Protein AF-A0A3N5F0N5-F1 (afdb_monomer)

pLDDT: mean 88.02, std 14.19, range [32.91, 98.44]

Structure (mmCIF, N/CA/C/O backbone):
data_AF-A0A3N5F0N5-F1
#
_entry.id   AF-A0A3N5F0N5-F1
#
loop_
_atom_site.group_PDB
_atom_site.id
_atom_site.type_symbol
_atom_site.label_atom_id
_atom_site.label_alt_id
_atom_site.label_comp_id
_atom_site.label_asym_id
_atom_site.label_entity_id
_atom_site.label_seq_id
_atom_site.pdbx_PDB_ins_code
_atom_site.Cartn_x
_atom_site.Cartn_y
_atom_site.Cartn_z
_atom_site.occupancy
_atom_site.B_iso_or_equiv
_atom_site.auth_seq_id
_atom_site.auth_comp_id
_atom_site.auth_asym_id
_atom_site.auth_atom_id
_atom_site.pdbx_PDB_model_num
ATOM 1 N N . MET A 1 1 ? 13.329 4.570 2.167 1.00 63.72 1 MET A N 1
ATOM 2 C CA . MET A 1 1 ? 13.619 3.864 0.906 1.00 63.72 1 MET A CA 1
ATOM 3 C C . MET A 1 1 ? 12.946 2.530 1.034 1.00 63.72 1 MET A C 1
ATOM 5 O O . MET A 1 1 ? 13.164 1.854 2.038 1.00 63.72 1 MET A O 1
ATOM 9 N N . SER A 1 2 ? 12.080 2.206 0.086 1.00 75.69 2 SER A N 1
ATOM 10 C CA . SER A 1 2 ? 11.220 1.039 0.195 1.00 75.69 2 SER A CA 1
ATOM 11 C C . SER A 1 2 ? 11.226 0.222 -1.082 1.00 75.69 2 SER A C 1
ATOM 13 O O . SER A 1 2 ? 11.298 0.775 -2.175 1.00 75.69 2 SER A O 1
ATOM 15 N N . LEU A 1 3 ? 11.154 -1.101 -0.921 1.00 81.25 3 LEU A N 1
ATOM 16 C CA . LEU A 1 3 ? 11.113 -2.029 -2.040 1.00 81.25 3 LEU A CA 1
ATOM 17 C C . LEU A 1 3 ? 9.726 -1.995 -2.696 1.00 81.25 3 LEU A C 1
ATOM 19 O O . LEU A 1 3 ? 8.702 -2.174 -2.030 1.00 81.25 3 LEU A O 1
ATOM 23 N N . VAL A 1 4 ? 9.699 -1.762 -4.006 1.00 85.69 4 VAL A N 1
ATOM 24 C CA . VAL A 1 4 ? 8.497 -1.799 -4.844 1.00 85.69 4 VAL A CA 1
ATOM 25 C C . VAL A 1 4 ? 8.738 -2.756 -6.003 1.00 85.69 4 VAL A C 1
ATOM 27 O O . VAL A 1 4 ? 9.701 -2.595 -6.754 1.00 85.69 4 VAL A O 1
ATOM 30 N N . SER A 1 5 ? 7.841 -3.729 -6.154 1.00 86.81 5 SER A N 1
ATOM 31 C CA . SER A 1 5 ? 7.890 -4.738 -7.213 1.00 86.81 5 SER A CA 1
ATOM 32 C C . SER A 1 5 ? 6.806 -4.488 -8.260 1.00 86.81 5 SER A C 1
ATOM 34 O O . SER A 1 5 ? 5.650 -4.219 -7.929 1.00 86.81 5 SER A O 1
ATOM 36 N N . PHE A 1 6 ? 7.185 -4.610 -9.527 1.00 89.62 6 PHE A N 1
ATOM 37 C CA . PHE A 1 6 ? 6.322 -4.539 -10.700 1.00 89.62 6 PHE A CA 1
ATOM 38 C C . PHE A 1 6 ? 6.414 -5.878 -11.423 1.00 89.62 6 PHE A C 1
ATOM 40 O O . PHE A 1 6 ? 7.517 -6.307 -11.758 1.00 89.62 6 PHE A O 1
ATOM 47 N N . THR A 1 7 ? 5.282 -6.526 -11.683 1.00 88.75 7 THR A N 1
ATOM 48 C CA . THR A 1 7 ? 5.256 -7.883 -12.246 1.00 88.75 7 THR A CA 1
ATOM 49 C C . THR A 1 7 ? 4.509 -7.897 -13.572 1.00 88.75 7 THR A C 1
ATOM 51 O O . THR A 1 7 ? 3.422 -7.329 -13.666 1.00 88.75 7 THR A O 1
ATOM 54 N N . ASP A 1 8 ? 5.101 -8.547 -14.576 1.00 91.69 8 ASP A N 1
ATOM 55 C CA . ASP A 1 8 ? 4.507 -8.828 -15.889 1.00 91.69 8 ASP A CA 1
ATOM 56 C C . ASP A 1 8 ? 4.017 -7.592 -16.665 1.00 91.69 8 ASP A C 1
ATOM 58 O O . ASP A 1 8 ? 3.010 -7.627 -17.369 1.00 91.69 8 ASP A O 1
ATOM 62 N N . TYR A 1 9 ? 4.750 -6.480 -16.587 1.00 94.19 9 TYR A N 1
ATOM 63 C CA . TYR A 1 9 ? 4.449 -5.298 -17.390 1.00 94.19 9 TYR A CA 1
ATOM 64 C C . TYR A 1 9 ? 4.928 -5.484 -18.829 1.00 94.19 9 TYR A C 1
ATOM 66 O O . TYR A 1 9 ? 6.101 -5.775 -19.078 1.00 94.19 9 TYR A O 1
ATOM 74 N N . VAL A 1 10 ? 4.026 -5.267 -19.784 1.00 96.12 10 VAL A N 1
ATOM 75 C CA . VAL A 1 10 ? 4.304 -5.384 -21.219 1.00 96.12 10 VAL A CA 1
ATOM 76 C C . VAL A 1 10 ? 4.382 -3.978 -21.830 1.00 96.12 10 VAL A C 1
ATOM 78 O O . VAL A 1 10 ? 3.440 -3.196 -21.666 1.00 96.12 10 VAL A O 1
ATOM 81 N N . PRO A 1 11 ? 5.481 -3.612 -22.515 1.00 96.25 11 PRO A N 1
ATOM 82 C CA . PRO A 1 11 ? 5.530 -2.386 -23.302 1.00 96.25 11 PRO A CA 1
ATOM 83 C C . PRO A 1 11 ? 4.511 -2.414 -24.441 1.00 96.25 11 PRO A C 1
ATOM 85 O O . PRO A 1 11 ? 4.120 -3.478 -24.917 1.00 96.25 11 PRO A O 1
ATOM 88 N N . SER A 1 12 ? 4.140 -1.249 -24.962 1.00 96.56 12 SER A N 1
ATOM 89 C CA . SER A 1 12 ? 3.393 -1.206 -26.216 1.00 96.56 12 SER A CA 1
ATOM 90 C C . SER A 1 12 ? 4.218 -1.803 -27.363 1.00 96.56 12 SER A C 1
ATOM 92 O O . SER A 1 12 ? 5.445 -1.651 -27.438 1.00 96.56 12 SER A O 1
ATOM 94 N N . ALA A 1 13 ? 3.528 -2.491 -28.272 1.00 97.62 13 ALA A N 1
ATOM 95 C CA . ALA A 1 13 ? 4.132 -3.008 -29.490 1.00 97.62 13 ALA A CA 1
ATOM 96 C C . ALA A 1 13 ? 4.596 -1.862 -30.396 1.00 97.62 13 ALA A C 1
ATOM 98 O O . ALA A 1 13 ? 3.870 -0.891 -30.628 1.00 97.62 13 ALA A O 1
ATOM 99 N N . ARG A 1 14 ? 5.787 -2.012 -30.973 1.00 97.31 14 ARG A N 1
ATOM 100 C CA . ARG A 1 14 ? 6.371 -1.062 -31.918 1.00 97.31 14 ARG A CA 1
ATOM 101 C C . ARG A 1 14 ? 6.541 -1.674 -33.297 1.00 97.31 14 ARG A C 1
ATOM 103 O O . ARG A 1 14 ? 7.103 -2.749 -33.458 1.00 97.31 14 ARG A O 1
ATOM 110 N N . TYR A 1 15 ? 6.098 -0.939 -34.313 1.00 97.12 15 TYR A N 1
ATOM 111 C CA . TYR A 1 15 ? 6.151 -1.365 -35.718 1.00 97.12 15 TYR A CA 1
ATOM 112 C C . TYR A 1 15 ? 7.203 -0.615 -36.544 1.00 97.12 15 TYR A C 1
ATOM 114 O O . TYR A 1 15 ? 7.296 -0.807 -37.754 1.00 97.12 15 TYR A O 1
ATOM 122 N N . ASP A 1 16 ? 7.993 0.247 -35.908 1.00 96.50 16 ASP A N 1
ATOM 123 C CA . ASP A 1 16 ? 9.071 1.011 -36.538 1.00 96.50 16 ASP A CA 1
ATOM 124 C C . ASP A 1 16 ? 10.443 0.323 -36.433 1.00 96.50 16 ASP A C 1
ATOM 126 O O . ASP A 1 16 ? 11.444 0.871 -36.887 1.00 96.50 16 ASP A O 1
ATOM 130 N N . GLY A 1 17 ? 10.488 -0.884 -35.858 1.00 95.12 17 GLY A N 1
ATOM 131 C CA . GLY A 1 17 ? 11.696 -1.700 -35.729 1.00 95.12 17 GLY A CA 1
ATOM 132 C C . GLY A 1 17 ? 12.645 -1.271 -34.608 1.00 95.12 17 GLY A C 1
ATOM 133 O O . GLY A 1 17 ? 13.687 -1.899 -34.447 1.00 95.12 17 GLY A O 1
ATOM 134 N N . ASN A 1 18 ? 12.296 -0.246 -33.825 1.00 97.06 18 ASN A N 1
ATOM 135 C CA . ASN A 1 18 ? 13.103 0.207 -32.696 1.00 97.06 18 ASN A CA 1
ATOM 136 C C . ASN A 1 18 ? 12.567 -0.413 -31.394 1.00 97.06 18 ASN A C 1
ATOM 138 O O . ASN A 1 18 ? 11.426 -0.122 -31.030 1.00 97.06 18 ASN A O 1
ATOM 142 N N . PRO A 1 19 ? 13.337 -1.252 -30.678 1.00 97.81 19 PRO A N 1
ATOM 143 C CA . PRO A 1 19 ? 12.916 -1.766 -29.381 1.00 97.81 19 PRO A CA 1
ATOM 144 C C . PRO A 1 19 ? 12.928 -0.673 -28.308 1.00 97.81 19 PRO A C 1
ATOM 146 O O . PRO A 1 19 ? 13.610 0.351 -28.412 1.00 97.81 19 PRO A O 1
ATOM 149 N N . TRP A 1 20 ? 12.193 -0.931 -27.230 1.00 98.19 20 TRP A N 1
ATOM 150 C CA . TRP A 1 20 ? 12.401 -0.238 -25.965 1.00 98.19 20 TRP A CA 1
ATOM 151 C C . TRP A 1 20 ? 13.737 -0.680 -25.363 1.00 98.19 20 TRP A C 1
ATOM 153 O O . TRP A 1 20 ? 14.045 -1.872 -25.346 1.00 98.19 20 TRP A O 1
ATOM 163 N N . THR A 1 21 ? 14.520 0.271 -24.860 1.00 98.25 21 THR A N 1
ATOM 164 C CA . THR A 1 21 ? 15.873 0.019 -24.337 1.00 98.25 21 THR A CA 1
ATOM 165 C C . THR A 1 21 ? 15.970 0.263 -22.833 1.00 98.25 21 THR A C 1
ATOM 167 O O . THR A 1 21 ? 16.820 -0.323 -22.165 1.00 98.25 21 THR A O 1
ATOM 170 N N . LEU A 1 22 ? 15.072 1.077 -22.268 1.00 98.31 22 LEU A N 1
ATOM 171 C CA . LEU A 1 22 ? 15.009 1.381 -20.840 1.00 98.31 22 LEU A CA 1
ATOM 172 C C . LEU A 1 22 ? 13.574 1.271 -20.304 1.00 98.31 22 LEU A C 1
ATOM 174 O O . LEU A 1 22 ? 12.605 1.567 -21.007 1.00 98.31 22 LEU A O 1
ATOM 178 N N . ALA A 1 23 ? 13.458 0.936 -19.022 1.00 98.00 23 ALA A N 1
ATOM 179 C CA . ALA A 1 23 ? 12.263 1.142 -18.213 1.00 98.00 23 ALA A CA 1
ATOM 180 C C . ALA A 1 23 ? 12.583 2.155 -17.111 1.00 98.00 23 ALA A C 1
ATOM 182 O O . ALA A 1 23 ? 13.431 1.912 -16.252 1.00 98.00 23 ALA A O 1
ATOM 183 N N . ARG A 1 24 ? 11.922 3.311 -17.137 1.00 97.88 24 ARG A N 1
ATOM 184 C CA . ARG A 1 24 ? 12.063 4.343 -16.112 1.00 97.88 24 ARG A CA 1
ATOM 185 C C . ARG A 1 24 ? 10.900 4.251 -15.142 1.00 97.88 24 ARG A C 1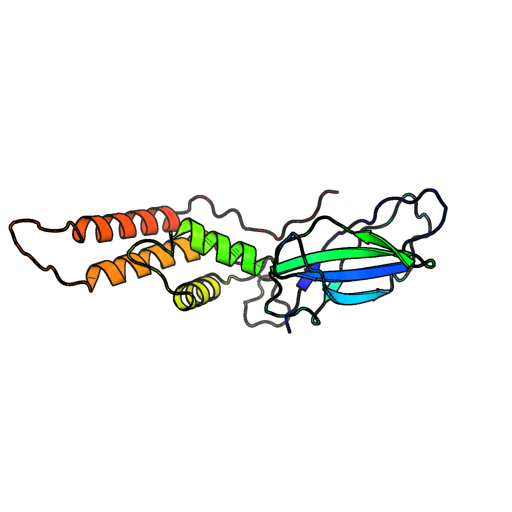
ATOM 187 O O . ARG A 1 24 ? 9.754 4.430 -15.544 1.00 97.88 24 ARG A O 1
ATOM 194 N N . ILE A 1 25 ? 11.194 3.985 -13.878 1.00 96.88 25 ILE A N 1
ATOM 195 C CA . ILE A 1 25 ? 10.178 3.970 -12.830 1.00 96.88 25 ILE A CA 1
ATOM 196 C C . ILE A 1 25 ? 10.028 5.403 -12.344 1.00 96.88 25 ILE A C 1
ATOM 198 O O . ILE A 1 25 ? 10.984 6.025 -11.876 1.00 96.88 25 ILE A O 1
ATOM 202 N N . GLU A 1 26 ? 8.826 5.940 -12.495 1.00 97.25 26 GLU A N 1
ATOM 203 C CA . GLU A 1 26 ? 8.465 7.253 -11.988 1.00 97.25 26 GLU A CA 1
ATOM 204 C C . GLU A 1 26 ? 7.476 7.118 -10.838 1.00 97.25 26 GLU A C 1
ATOM 206 O O . GLU A 1 26 ? 6.645 6.212 -10.813 1.00 97.25 26 GLU A O 1
ATOM 211 N N . GLU A 1 27 ? 7.555 8.052 -9.902 1.00 95.69 27 GLU A N 1
ATOM 212 C CA . GLU A 1 27 ? 6.763 8.078 -8.683 1.00 95.69 27 GLU A CA 1
ATOM 213 C C . GLU A 1 27 ? 6.087 9.440 -8.482 1.00 95.69 27 GLU A C 1
ATOM 215 O O . GLU A 1 27 ? 6.542 10.463 -9.004 1.00 95.69 27 GLU A O 1
ATOM 220 N N . ALA A 1 28 ? 4.973 9.450 -7.751 1.00 94.88 28 ALA A N 1
ATOM 221 C CA . ALA A 1 28 ? 4.226 10.651 -7.401 1.00 94.88 28 ALA A CA 1
ATOM 222 C C . ALA A 1 28 ? 3.409 10.465 -6.112 1.00 94.88 28 ALA A C 1
ATOM 224 O O . ALA A 1 28 ? 3.061 9.355 -5.705 1.00 94.88 28 ALA A O 1
ATOM 225 N N . THR A 1 29 ? 3.023 11.584 -5.496 1.00 90.00 29 THR A N 1
ATOM 226 C CA . THR A 1 29 ? 2.081 11.611 -4.361 1.00 90.00 29 THR A CA 1
ATOM 227 C C . THR A 1 29 ? 0.610 11.623 -4.799 1.00 90.00 29 THR A C 1
ATOM 229 O O . THR A 1 29 ? -0.283 11.458 -3.968 1.00 90.00 29 THR A O 1
ATOM 232 N N . SER A 1 30 ? 0.334 11.813 -6.095 1.00 90.12 30 SER A N 1
ATOM 233 C CA . SER A 1 30 ? -1.006 11.752 -6.691 1.00 90.12 30 SER A CA 1
ATOM 234 C C . SER A 1 30 ? -0.964 11.047 -8.049 1.00 90.12 30 SER A C 1
ATOM 236 O O . SER A 1 30 ? 0.036 11.139 -8.760 1.00 90.12 30 SER A O 1
ATOM 238 N N . SER A 1 31 ? -2.071 10.426 -8.466 1.00 91.69 31 SER A N 1
ATOM 239 C CA . SER A 1 31 ? -2.181 9.786 -9.786 1.00 91.69 31 SER A CA 1
ATOM 240 C C . SER A 1 31 ? -2.062 10.758 -10.964 1.00 91.69 31 SER A C 1
ATOM 242 O O . SER A 1 31 ? -1.851 10.326 -12.092 1.00 91.69 31 SER A O 1
ATOM 244 N N . ALA A 1 32 ? -2.184 12.068 -10.732 1.00 93.69 32 ALA A N 1
ATOM 245 C CA . ALA A 1 32 ? -2.012 13.092 -11.761 1.00 93.69 32 ALA A CA 1
ATOM 246 C C . ALA A 1 32 ? -0.563 13.614 -11.856 1.00 93.69 32 ALA A C 1
ATOM 248 O O . ALA A 1 32 ? -0.268 14.453 -12.708 1.00 93.69 32 ALA A O 1
ATOM 249 N N . GLY A 1 33 ? 0.344 13.135 -10.998 1.00 94.00 33 GLY A N 1
ATOM 250 C CA . GLY A 1 33 ? 1.673 13.713 -10.811 1.00 94.00 33 GLY A CA 1
ATOM 251 C C . GLY A 1 33 ? 1.676 14.870 -9.794 1.00 94.00 33 GLY A C 1
ATOM 252 O O . GLY A 1 33 ? 0.733 14.992 -9.003 1.00 94.00 33 GLY A O 1
ATOM 253 N N . PRO A 1 34 ? 2.712 15.731 -9.788 1.00 95.81 34 PRO A N 1
ATOM 254 C CA . PRO A 1 34 ? 3.889 15.691 -10.661 1.00 95.81 34 PRO A CA 1
ATOM 255 C C . PRO A 1 34 ? 4.705 14.406 -10.471 1.00 95.81 34 PRO A C 1
ATOM 257 O O . PRO A 1 34 ? 4.727 13.848 -9.380 1.00 95.81 34 PRO A O 1
ATOM 260 N N . TRP A 1 35 ? 5.349 13.952 -11.547 1.00 97.31 35 TRP A N 1
ATOM 261 C CA . TRP A 1 35 ? 6.115 12.706 -11.582 1.00 97.31 35 TRP A CA 1
ATOM 262 C C . TRP A 1 35 ? 7.607 12.974 -11.429 1.00 97.31 35 TRP A C 1
ATOM 264 O O . TRP A 1 35 ? 8.151 13.862 -12.092 1.00 97.31 35 TRP A O 1
ATOM 274 N N . THR A 1 36 ? 8.268 12.192 -10.585 1.00 97.06 36 THR A N 1
ATOM 275 C CA . THR A 1 36 ? 9.721 12.202 -10.401 1.00 97.06 36 THR A CA 1
ATOM 276 C C . THR A 1 36 ? 10.296 10.837 -10.726 1.00 97.06 36 THR A C 1
ATOM 278 O O . THR A 1 36 ? 9.652 9.819 -10.506 1.00 97.06 36 THR A O 1
ATOM 281 N N . VAL A 1 37 ? 11.508 10.801 -11.272 1.00 97.25 37 VAL A N 1
ATOM 282 C CA . VAL A 1 37 ? 12.182 9.537 -11.583 1.00 97.25 37 VAL A CA 1
ATOM 283 C C . VAL A 1 37 ? 12.687 8.924 -10.284 1.00 97.25 37 VAL A C 1
ATOM 285 O O . VAL A 1 37 ? 13.515 9.538 -9.616 1.00 97.25 37 VAL A O 1
ATOM 288 N N . ALA A 1 38 ? 12.191 7.734 -9.956 1.00 95.31 38 ALA A N 1
ATOM 289 C CA . ALA A 1 38 ? 12.702 6.926 -8.858 1.00 95.31 38 ALA A CA 1
ATOM 290 C C . ALA A 1 38 ? 13.904 6.097 -9.327 1.00 95.31 38 ALA A C 1
ATOM 292 O O . ALA A 1 38 ? 14.937 6.077 -8.665 1.00 95.31 38 ALA A O 1
ATOM 293 N N . ASP A 1 39 ? 13.791 5.462 -10.499 1.00 97.25 39 ASP A N 1
ATOM 294 C CA . ASP A 1 39 ? 14.800 4.522 -10.994 1.00 97.25 39 ASP A CA 1
ATOM 295 C C . ASP A 1 39 ? 14.833 4.446 -12.529 1.00 97.25 39 ASP A C 1
ATOM 297 O O . ASP A 1 39 ? 13.885 4.833 -13.218 1.00 97.25 39 ASP A O 1
ATOM 301 N N . THR A 1 40 ? 15.936 3.957 -13.093 1.00 97.62 40 THR A N 1
ATOM 302 C CA . THR A 1 40 ? 16.097 3.695 -14.528 1.00 97.62 40 THR A CA 1
ATOM 303 C C . THR A 1 40 ? 16.795 2.362 -14.744 1.00 97.62 40 THR A C 1
ATOM 305 O O . THR A 1 40 ? 17.975 2.196 -14.447 1.00 97.62 40 THR A O 1
ATOM 308 N N . ILE A 1 41 ? 16.065 1.429 -15.342 1.00 97.50 41 ILE A N 1
ATOM 309 C CA . ILE A 1 41 ? 16.491 0.053 -15.558 1.00 97.50 41 ILE A CA 1
ATOM 310 C C . ILE A 1 41 ? 16.797 -0.138 -17.042 1.00 97.50 41 ILE A C 1
ATOM 312 O O . ILE A 1 41 ? 15.990 0.214 -17.903 1.00 97.50 41 ILE A O 1
ATOM 316 N N . THR A 1 42 ? 17.961 -0.711 -17.350 1.00 97.75 42 THR A N 1
ATOM 317 C CA . THR A 1 42 ? 18.307 -1.099 -18.727 1.00 97.75 42 THR A CA 1
ATOM 318 C C . THR A 1 42 ? 17.635 -2.420 -19.084 1.00 97.75 42 THR A C 1
ATOM 320 O O . THR A 1 42 ? 17.703 -3.378 -18.314 1.00 97.75 42 THR A O 1
ATOM 323 N N . LEU A 1 43 ? 16.985 -2.482 -20.246 1.00 97.19 43 LEU A N 1
ATOM 324 C CA . LEU A 1 43 ? 16.330 -3.696 -20.724 1.00 97.19 43 LEU A CA 1
ATOM 325 C C . LEU A 1 43 ? 17.347 -4.599 -21.418 1.00 97.19 43 LEU A C 1
ATOM 327 O O . LEU A 1 43 ? 17.728 -4.352 -22.555 1.00 97.19 43 LEU A O 1
ATOM 331 N N . ASP A 1 44 ? 17.743 -5.676 -20.740 1.00 95.94 44 ASP A N 1
ATOM 332 C CA . ASP A 1 44 ? 18.698 -6.650 -21.273 1.00 95.94 44 ASP A CA 1
ATOM 333 C C . ASP A 1 44 ? 18.158 -8.099 -21.191 1.00 95.94 44 ASP A C 1
ATOM 335 O O . ASP A 1 44 ? 17.660 -8.530 -20.145 1.00 95.94 44 ASP A O 1
ATOM 339 N N . PRO A 1 45 ? 18.180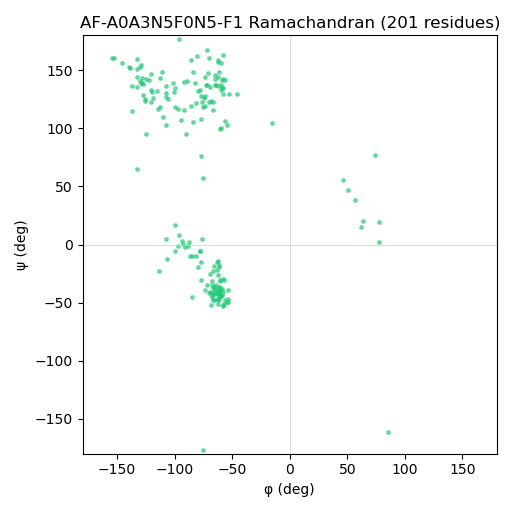 -8.873 -22.292 1.00 96.38 45 PRO A N 1
ATOM 340 C CA . PRO A 1 45 ? 18.290 -8.387 -23.667 1.00 96.38 45 PRO A CA 1
ATOM 341 C C . PRO A 1 45 ? 17.135 -7.452 -24.066 1.00 96.38 45 PRO A C 1
ATOM 343 O O . PRO A 1 45 ? 16.021 -7.518 -23.518 1.00 96.38 45 PRO A O 1
ATOM 346 N N . GLU A 1 46 ? 17.396 -6.605 -25.057 1.00 97.25 46 GLU A N 1
ATOM 347 C CA . GLU A 1 46 ? 16.356 -5.902 -25.811 1.00 97.25 46 GLU A CA 1
ATOM 348 C C . GLU A 1 46 ? 15.454 -6.912 -26.544 1.00 97.25 46 GLU A C 1
ATOM 350 O O . GLU A 1 46 ? 15.840 -8.061 -26.791 1.00 97.25 46 GLU A O 1
ATOM 355 N N . ASP A 1 47 ? 14.229 -6.503 -26.874 1.00 96.94 47 ASP A N 1
ATOM 356 C CA . ASP A 1 47 ? 13.311 -7.367 -27.615 1.00 96.94 47 ASP A CA 1
ATOM 357 C C . ASP A 1 47 ? 13.745 -7.470 -29.080 1.00 96.94 47 ASP A C 1
ATOM 359 O O . ASP A 1 47 ? 13.786 -6.480 -29.805 1.00 96.94 47 ASP A O 1
ATOM 363 N N . GLY A 1 48 ? 14.056 -8.692 -29.525 1.00 96.88 48 GLY A N 1
ATOM 364 C CA . GLY A 1 48 ? 14.455 -8.943 -30.914 1.00 96.88 48 GLY A CA 1
ATOM 365 C C . GLY A 1 48 ? 13.333 -8.696 -31.930 1.00 96.88 48 GLY A C 1
ATOM 366 O O . GLY A 1 48 ? 13.619 -8.443 -33.097 1.00 96.88 48 GLY A O 1
ATOM 367 N N . ASP A 1 49 ? 12.074 -8.754 -31.485 1.00 97.50 49 ASP A N 1
ATOM 368 C CA . ASP A 1 49 ? 10.894 -8.353 -32.252 1.00 97.50 49 ASP A CA 1
ATOM 369 C C . ASP A 1 49 ? 10.086 -7.308 -31.458 1.00 97.50 49 ASP A C 1
ATOM 371 O O . ASP A 1 49 ? 9.262 -7.675 -30.616 1.00 97.50 49 ASP A O 1
ATOM 375 N N . PRO A 1 50 ? 10.296 -6.004 -31.713 1.00 97.25 50 PRO A N 1
ATOM 376 C CA . PRO A 1 50 ? 9.585 -4.929 -31.021 1.00 97.25 50 PRO A CA 1
ATOM 377 C C . PRO A 1 50 ? 8.063 -4.943 -31.219 1.00 97.25 50 PRO A C 1
ATOM 379 O O . PRO A 1 50 ? 7.350 -4.315 -30.437 1.00 97.25 50 PRO A O 1
ATOM 382 N N . ALA A 1 51 ? 7.545 -5.643 -32.236 1.00 97.81 51 ALA A N 1
ATOM 383 C CA . ALA A 1 51 ? 6.105 -5.768 -32.457 1.00 97.81 51 ALA A CA 1
ATOM 384 C C . ALA A 1 51 ? 5.447 -6.776 -31.498 1.00 97.81 51 ALA A C 1
ATOM 386 O O . ALA A 1 51 ? 4.225 -6.770 -31.358 1.00 97.81 51 ALA A O 1
ATOM 387 N N . ASN A 1 52 ? 6.247 -7.618 -30.838 1.00 96.88 52 ASN A N 1
ATOM 388 C CA . ASN A 1 52 ? 5.819 -8.600 -29.846 1.00 96.88 52 ASN A CA 1
ATOM 389 C C . ASN A 1 52 ? 6.726 -8.508 -28.602 1.00 96.88 52 ASN A C 1
ATOM 391 O O . ASN A 1 52 ? 7.490 -9.440 -28.325 1.00 96.88 52 ASN A O 1
ATOM 395 N N . PRO A 1 53 ? 6.695 -7.377 -27.873 1.00 97.44 53 PRO A N 1
ATOM 396 C CA . PRO A 1 53 ? 7.576 -7.170 -26.733 1.00 97.44 53 PRO A CA 1
ATOM 397 C C . PRO A 1 53 ? 7.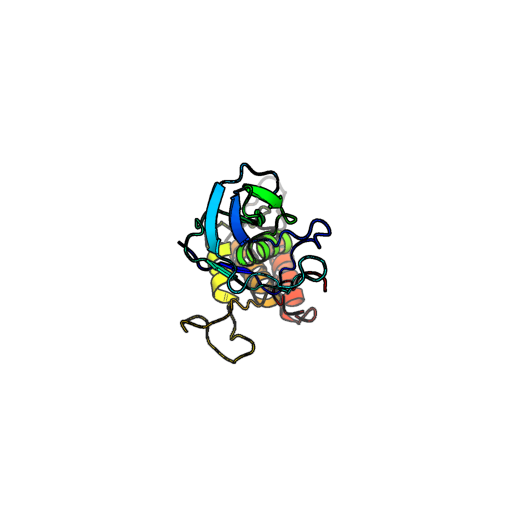258 -8.170 -25.614 1.00 97.44 53 PRO A C 1
ATOM 399 O O . PRO A 1 53 ? 6.103 -8.555 -25.411 1.00 97.44 53 PRO A O 1
ATOM 402 N N . ARG A 1 54 ? 8.281 -8.612 -24.873 1.00 96.69 54 ARG A N 1
ATOM 403 C CA . ARG A 1 54 ? 8.088 -9.568 -23.770 1.00 96.69 54 ARG A CA 1
ATOM 404 C C . ARG A 1 54 ? 7.678 -8.854 -22.486 1.00 96.69 54 ARG A C 1
ATOM 4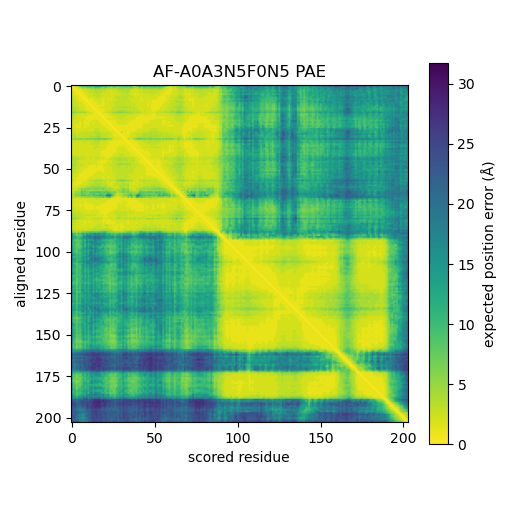06 O O . ARG A 1 54 ? 8.147 -7.748 -22.219 1.00 96.69 54 ARG A O 1
ATOM 413 N N . ALA A 1 55 ? 6.877 -9.527 -21.662 1.00 96.25 55 ALA A N 1
ATOM 414 C CA . ALA A 1 55 ? 6.581 -9.075 -20.307 1.00 96.25 55 ALA A CA 1
ATOM 415 C C . ALA A 1 55 ? 7.873 -8.922 -19.489 1.00 96.25 55 ALA A C 1
ATOM 417 O O . ALA A 1 55 ? 8.819 -9.708 -19.628 1.00 96.25 55 ALA A O 1
ATOM 418 N N . ARG A 1 56 ? 7.917 -7.890 -18.649 1.00 95.31 56 ARG A N 1
ATOM 419 C CA . ARG A 1 56 ? 9.056 -7.560 -17.797 1.00 95.31 56 ARG A CA 1
ATOM 420 C C . ARG A 1 56 ? 8.597 -7.381 -16.357 1.00 95.31 56 ARG A C 1
ATOM 422 O O . ARG A 1 56 ? 7.548 -6.795 -16.097 1.00 95.31 56 ARG A O 1
ATOM 429 N N . SER A 1 57 ? 9.445 -7.825 -15.442 1.00 92.69 57 SER A N 1
ATOM 430 C CA . SER A 1 57 ? 9.265 -7.628 -14.010 1.00 92.69 57 SER A CA 1
ATOM 431 C C . SER A 1 57 ? 10.475 -6.889 -13.457 1.00 92.69 57 SER A C 1
ATOM 433 O O . SER A 1 57 ? 11.605 -7.125 -13.891 1.00 92.69 57 SER A O 1
ATOM 435 N N . PHE A 1 58 ? 10.230 -5.977 -12.526 1.00 90.56 58 PHE A N 1
ATOM 436 C CA . PHE A 1 58 ? 11.231 -5.077 -11.973 1.00 90.56 58 PHE A CA 1
ATOM 437 C C . PHE A 1 58 ? 11.040 -4.937 -10.473 1.00 90.56 58 PHE A C 1
ATOM 439 O O . PHE A 1 58 ? 9.919 -4.994 -9.972 1.00 90.56 58 PHE A O 1
ATOM 446 N N . THR A 1 59 ? 12.127 -4.663 -9.772 1.00 87.69 59 THR A N 1
ATOM 447 C CA . THR A 1 59 ? 12.109 -4.251 -8.372 1.00 87.69 59 THR A CA 1
ATOM 448 C C . THR A 1 59 ? 12.950 -2.998 -8.235 1.00 87.69 59 THR A C 1
ATOM 450 O O . THR A 1 59 ? 14.019 -2.923 -8.838 1.00 87.69 59 THR A O 1
ATOM 453 N N . THR A 1 60 ? 12.495 -2.034 -7.444 1.00 91.00 60 THR A N 1
ATOM 454 C CA . THR A 1 60 ? 13.291 -0.856 -7.093 1.00 91.00 60 THR A CA 1
ATOM 455 C C . THR A 1 60 ? 13.230 -0.611 -5.594 1.00 91.00 60 THR A C 1
ATOM 457 O O . THR A 1 60 ? 12.162 -0.709 -4.991 1.00 91.00 60 THR A O 1
ATOM 460 N N . ASP A 1 61 ? 14.377 -0.317 -4.991 1.00 90.25 61 ASP A N 1
ATOM 461 C CA . ASP A 1 61 ? 14.525 0.141 -3.606 1.00 90.25 61 ASP A CA 1
ATOM 462 C C . ASP A 1 61 ? 14.708 1.670 -3.519 1.00 90.25 61 ASP A C 1
ATOM 464 O O . ASP A 1 61 ? 14.691 2.248 -2.428 1.00 90.25 61 ASP A O 1
ATOM 468 N N . ALA A 1 62 ? 14.830 2.340 -4.671 1.00 89.38 62 ALA A N 1
ATOM 469 C CA . ALA A 1 62 ? 15.035 3.780 -4.787 1.00 89.38 62 ALA A CA 1
ATOM 470 C C . ALA A 1 62 ? 13.751 4.602 -4.570 1.00 89.38 62 ALA A C 1
ATOM 472 O O . ALA A 1 62 ? 13.810 5.832 -4.516 1.00 89.38 62 ALA A O 1
ATOM 473 N N . ALA A 1 63 ? 12.597 3.944 -4.420 1.00 86.25 63 ALA A N 1
ATOM 474 C CA . ALA A 1 63 ? 11.315 4.602 -4.205 1.00 86.25 63 ALA A CA 1
ATOM 475 C C . ALA A 1 63 ? 11.273 5.377 -2.878 1.00 86.25 63 ALA A C 1
ATOM 477 O O . ALA A 1 63 ? 11.697 4.896 -1.814 1.00 86.25 63 ALA A O 1
ATOM 478 N N . ASN A 1 64 ? 10.710 6.584 -2.935 1.00 83.00 64 ASN A N 1
ATOM 479 C CA . ASN A 1 64 ? 10.459 7.408 -1.765 1.00 83.00 64 ASN A CA 1
ATOM 480 C C . ASN A 1 64 ? 9.292 6.831 -0.953 1.00 83.00 64 ASN A C 1
ATOM 482 O O . ASN A 1 64 ? 8.254 6.457 -1.495 1.00 83.00 64 ASN A O 1
ATOM 486 N N . ASP A 1 65 ? 9.434 6.805 0.371 1.00 74.00 65 ASP A N 1
ATOM 487 C CA . ASP A 1 65 ? 8.419 6.240 1.267 1.00 74.00 65 ASP A CA 1
ATOM 488 C C . ASP A 1 65 ? 7.106 7.044 1.262 1.00 74.00 65 ASP A C 1
ATOM 490 O O . ASP A 1 65 ? 6.070 6.518 1.657 1.00 74.00 65 ASP A O 1
ATOM 494 N N . LEU A 1 66 ? 7.138 8.298 0.795 1.00 71.56 66 LEU A N 1
ATOM 495 C CA . LEU A 1 66 ? 5.959 9.157 0.642 1.00 71.56 66 LEU A CA 1
ATOM 496 C C . LEU A 1 66 ? 5.237 8.984 -0.704 1.00 71.56 66 LEU A C 1
ATOM 498 O O . LEU A 1 66 ? 4.154 9.546 -0.891 1.00 71.56 66 LEU A O 1
ATOM 502 N N . SER A 1 67 ? 5.832 8.264 -1.653 1.00 79.81 67 SER A N 1
ATOM 503 C CA . SER A 1 67 ? 5.235 8.035 -2.964 1.00 79.81 67 SER A CA 1
ATOM 504 C C . SER A 1 67 ? 4.135 6.990 -2.876 1.00 79.81 67 SER A C 1
ATOM 506 O O . SER A 1 67 ? 4.367 5.848 -2.478 1.00 79.81 67 SER A O 1
ATOM 508 N N . THR A 1 68 ? 2.937 7.386 -3.295 1.00 82.88 68 THR A N 1
ATOM 509 C CA . THR A 1 68 ? 1.746 6.530 -3.263 1.00 82.88 68 THR A CA 1
ATOM 510 C C . THR A 1 68 ? 1.336 6.035 -4.645 1.00 82.88 68 THR A C 1
ATOM 512 O O . THR A 1 68 ? 0.534 5.107 -4.751 1.00 82.88 68 THR A O 1
ATOM 515 N N . TRP A 1 69 ? 1.905 6.614 -5.706 1.00 90.88 69 TRP A N 1
ATOM 516 C CA . TRP A 1 69 ? 1.646 6.261 -7.097 1.00 90.88 69 TRP A CA 1
ATOM 517 C C . TRP A 1 69 ? 2.945 6.039 -7.855 1.00 90.88 69 TRP A C 1
ATOM 519 O O . TRP A 1 69 ? 3.897 6.800 -7.703 1.00 90.88 69 TRP A O 1
ATOM 529 N N . PHE A 1 70 ? 2.938 5.035 -8.724 1.00 94.31 70 PHE A N 1
ATOM 530 C CA . PHE A 1 70 ? 4.044 4.679 -9.598 1.00 94.31 70 PHE A CA 1
ATOM 531 C C . PHE A 1 70 ? 3.558 4.525 -11.034 1.00 94.31 70 PHE A C 1
ATOM 533 O O . PHE A 1 70 ? 2.402 4.184 -11.276 1.00 94.31 70 PHE A O 1
ATOM 540 N N . ARG A 1 71 ? 4.444 4.747 -11.998 1.00 96.19 71 ARG A N 1
ATOM 541 C CA . ARG A 1 71 ? 4.233 4.366 -13.397 1.00 96.19 71 ARG A CA 1
ATOM 542 C C . ARG A 1 71 ? 5.552 3.951 -14.026 1.00 96.19 71 ARG A C 1
ATOM 544 O O . ARG A 1 71 ? 6.615 4.398 -13.594 1.00 96.19 71 ARG A O 1
ATOM 551 N N . ILE A 1 72 ? 5.474 3.143 -15.072 1.00 97.25 72 ILE A N 1
ATOM 552 C CA . ILE A 1 72 ? 6.638 2.779 -15.873 1.00 97.25 72 ILE A CA 1
ATOM 553 C C . ILE A 1 72 ? 6.615 3.633 -17.133 1.00 97.25 72 ILE A C 1
ATOM 555 O O . ILE A 1 72 ? 5.587 3.746 -17.794 1.00 97.25 72 ILE A O 1
ATOM 559 N N . VAL A 1 73 ? 7.745 4.248 -17.463 1.00 98.12 73 VAL A N 1
ATOM 560 C CA . VAL A 1 73 ? 7.959 4.914 -18.745 1.00 98.12 73 VAL A CA 1
ATOM 561 C C . VAL A 1 73 ? 8.958 4.093 -19.543 1.00 98.12 73 VAL A C 1
ATOM 563 O O . VAL A 1 73 ? 10.140 4.033 -19.206 1.00 98.12 73 VAL A O 1
ATOM 566 N N . TRP A 1 74 ? 8.476 3.454 -20.600 1.00 98.12 74 TRP A N 1
ATOM 567 C CA . TRP A 1 74 ? 9.303 2.751 -21.573 1.00 98.12 74 TRP A CA 1
ATOM 568 C C . TRP A 1 74 ? 10.017 3.775 -22.433 1.00 98.12 74 TRP A C 1
ATOM 570 O O . TRP A 1 74 ? 9.365 4.680 -22.941 1.00 98.12 7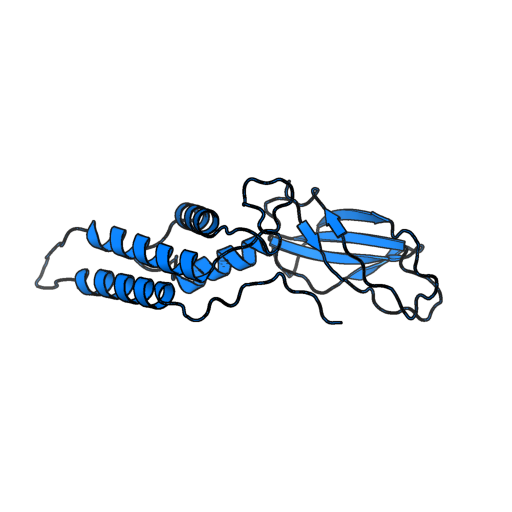4 TRP A O 1
ATOM 580 N N . VAL A 1 75 ? 11.338 3.673 -22.569 1.00 98.44 75 VAL A N 1
ATOM 581 C CA . VAL A 1 75 ? 12.141 4.646 -23.321 1.00 98.44 75 VAL A CA 1
ATOM 582 C C . VAL A 1 75 ? 13.006 3.927 -24.347 1.00 98.44 75 VAL A C 1
ATOM 584 O O . VAL A 1 75 ? 13.552 2.860 -24.071 1.00 98.44 75 VAL A O 1
ATOM 587 N N . ASP A 1 76 ? 13.088 4.485 -25.551 1.00 97.88 76 ASP A N 1
ATOM 588 C CA . ASP A 1 76 ? 13.904 3.950 -26.642 1.00 97.88 76 ASP A CA 1
ATOM 589 C C . ASP A 1 76 ? 15.276 4.625 -26.754 1.00 97.88 76 ASP A C 1
ATOM 591 O O . ASP A 1 76 ? 15.594 5.582 -26.043 1.00 97.88 76 ASP A O 1
ATOM 595 N N . ALA A 1 77 ? 16.103 4.150 -27.689 1.00 96.94 77 ALA A N 1
ATOM 596 C CA . ALA A 1 77 ? 17.435 4.705 -27.933 1.00 96.94 77 ALA A CA 1
ATOM 597 C C . ALA A 1 77 ? 17.432 6.183 -28.381 1.00 96.94 77 ALA A C 1
ATOM 599 O O . ALA A 1 77 ? 18.453 6.862 -28.264 1.00 96.94 77 ALA A O 1
ATOM 600 N N . ALA A 1 78 ? 16.305 6.692 -28.885 1.00 97.44 78 ALA A N 1
ATOM 601 C CA . ALA A 1 78 ? 16.120 8.084 -29.286 1.00 97.44 78 ALA A CA 1
ATOM 602 C C . ALA A 1 78 ? 15.465 8.942 -28.184 1.00 97.44 78 ALA A C 1
ATOM 604 O O . ALA A 1 78 ? 15.144 10.106 -28.429 1.00 97.44 78 ALA A O 1
ATOM 605 N N . ALA A 1 79 ? 15.299 8.393 -26.976 1.00 96.25 79 ALA A N 1
ATOM 606 C CA . ALA A 1 79 ? 14.640 9.012 -25.831 1.00 96.25 79 ALA A CA 1
ATOM 607 C C . ALA A 1 79 ? 13.142 9.322 -26.025 1.00 96.25 79 ALA A C 1
ATOM 609 O O . ALA A 1 79 ? 12.578 10.121 -25.270 1.00 96.25 79 ALA A O 1
ATOM 610 N N . ASN A 1 80 ? 12.470 8.676 -26.984 1.00 97.00 80 ASN A N 1
ATOM 611 C CA . ASN A 1 80 ? 11.009 8.684 -27.025 1.00 97.00 80 ASN A CA 1
ATOM 612 C C . ASN A 1 80 ? 10.489 7.811 -25.887 1.00 97.00 80 ASN A C 1
ATOM 614 O O . ASN A 1 80 ? 11.034 6.734 -25.649 1.00 97.00 80 ASN A O 1
ATOM 618 N N . GLY A 1 81 ? 9.454 8.283 -25.192 1.00 96.75 81 GLY A N 1
ATOM 619 C CA . GLY A 1 81 ? 8.917 7.622 -24.011 1.00 96.75 81 GLY A CA 1
ATOM 620 C C . GLY A 1 81 ? 7.427 7.325 -24.122 1.00 96.75 81 GLY A C 1
ATOM 621 O O . GLY A 1 81 ? 6.672 8.170 -24.603 1.00 96.75 81 GLY A O 1
ATOM 622 N N . GLU A 1 82 ? 7.001 6.176 -23.608 1.00 97.56 82 GLU A N 1
ATOM 623 C CA . GLU A 1 82 ? 5.592 5.842 -23.404 1.00 97.56 82 GLU A CA 1
ATOM 624 C C . GLU A 1 82 ? 5.346 5.442 -21.952 1.00 97.56 82 GLU A C 1
ATOM 626 O O . GLU A 1 82 ? 5.988 4.536 -21.426 1.00 97.56 82 GLU A O 1
ATOM 631 N N . ALA A 1 83 ? 4.422 6.143 -21.299 1.00 97.75 83 ALA A N 1
ATOM 632 C CA . ALA A 1 83 ? 4.065 5.887 -19.913 1.00 97.75 83 ALA A CA 1
ATOM 633 C C . ALA A 1 83 ? 2.899 4.899 -19.819 1.00 97.75 83 ALA A C 1
ATOM 635 O O . ALA A 1 83 ? 1.922 5.025 -20.556 1.00 97.75 83 ALA A O 1
ATOM 636 N N . THR A 1 84 ? 2.969 3.980 -18.861 1.00 96.56 84 THR A N 1
ATOM 637 C CA . THR A 1 84 ? 1.827 3.163 -18.446 1.00 96.56 84 THR A CA 1
ATOM 638 C C . THR A 1 84 ? 0.812 3.997 -17.670 1.00 96.56 84 THR A C 1
ATOM 640 O O . THR A 1 84 ? 1.112 5.099 -17.191 1.00 96.56 84 THR A O 1
ATOM 643 N N . ASP A 1 85 ? -0.375 3.428 -17.462 1.00 94.62 85 ASP A N 1
ATOM 644 C CA . ASP A 1 85 ? -1.305 3.966 -16.478 1.00 94.62 85 ASP A CA 1
ATOM 645 C C . ASP A 1 85 ? -0.664 3.971 -15.072 1.00 94.62 85 ASP A C 1
ATOM 647 O O . ASP A 1 85 ? 0.068 3.037 -14.718 1.00 94.62 85 ASP A O 1
ATOM 651 N N . PRO A 1 86 ? -0.908 5.018 -14.264 1.00 94.06 86 PRO A N 1
ATOM 652 C CA . PRO A 1 86 ? -0.501 5.071 -12.867 1.00 94.06 86 PRO A CA 1
ATOM 653 C C . PRO A 1 86 ? -1.079 3.929 -12.031 1.00 94.06 86 PRO A C 1
ATOM 655 O O . PRO A 1 86 ? -2.286 3.684 -12.048 1.00 94.06 86 PRO A O 1
ATOM 658 N N . VAL A 1 87 ? -0.242 3.313 -11.202 1.00 89.25 87 VAL A N 1
ATOM 659 C CA . VAL A 1 87 ? -0.631 2.272 -10.250 1.00 89.25 87 VAL A CA 1
ATOM 660 C C . VAL A 1 87 ? -0.315 2.729 -8.833 1.00 89.25 87 VAL A C 1
ATOM 662 O O . VAL A 1 87 ? 0.773 3.227 -8.547 1.00 89.25 87 VAL A O 1
ATOM 665 N N . ALA A 1 88 ? -1.288 2.589 -7.936 1.00 84.06 88 ALA A N 1
ATOM 666 C CA . ALA A 1 88 ? -1.093 2.905 -6.529 1.00 84.06 88 ALA A CA 1
ATOM 667 C C . ALA A 1 88 ? -0.239 1.828 -5.845 1.00 84.06 88 ALA A C 1
ATOM 669 O O . ALA A 1 88 ? -0.380 0.636 -6.130 1.00 84.06 88 ALA A O 1
ATOM 670 N N . ARG A 1 89 ? 0.606 2.231 -4.897 1.00 78.50 89 ARG A N 1
ATOM 671 C CA . ARG A 1 89 ? 1.401 1.305 -4.084 1.00 78.50 89 ARG A CA 1
ATOM 672 C C . ARG A 1 89 ? 0.485 0.340 -3.320 1.00 78.50 89 ARG A C 1
ATOM 674 O O . ARG A 1 89 ? -0.496 0.764 -2.708 1.00 78.50 89 ARG A O 1
ATOM 681 N N . ASN A 1 90 ? 0.806 -0.957 -3.313 1.00 68.31 90 ASN A N 1
ATOM 682 C CA . ASN A 1 90 ? -0.091 -1.982 -2.758 1.00 68.31 90 ASN A CA 1
ATOM 683 C C . ASN A 1 90 ? -0.391 -1.766 -1.256 1.00 68.31 90 ASN A C 1
ATOM 685 O O . ASN A 1 90 ? -1.549 -1.869 -0.846 1.00 68.31 90 ASN A O 1
ATOM 689 N N . ILE A 1 91 ? 0.606 -1.358 -0.456 1.00 65.06 91 ILE A N 1
ATOM 690 C CA . ILE A 1 91 ? 0.410 -1.055 0.974 1.00 65.06 91 ILE A CA 1
ATOM 691 C C . ILE A 1 91 ? -0.501 0.160 1.203 1.00 65.06 91 ILE A C 1
ATOM 693 O O . ILE A 1 91 ? -1.350 0.127 2.092 1.00 65.06 91 ILE A O 1
ATOM 697 N N . ASP A 1 92 ? -0.426 1.185 0.353 1.00 66.75 92 ASP A N 1
ATOM 698 C CA . ASP A 1 92 ? -1.322 2.342 0.436 1.00 66.75 92 ASP A CA 1
ATOM 699 C C . ASP A 1 92 ? -2.735 1.973 0.001 1.00 66.75 92 ASP A C 1
ATOM 701 O O . ASP A 1 92 ? -3.713 2.428 0.595 1.00 66.75 92 ASP A O 1
ATOM 705 N N . SER A 1 93 ? -2.861 1.080 -0.984 1.00 77.25 93 SER A N 1
ATOM 706 C CA . SER A 1 93 ? -4.153 0.516 -1.367 1.00 77.25 93 SER A CA 1
ATOM 707 C C . SER A 1 93 ? -4.787 -0.252 -0.200 1.00 77.25 93 SER A C 1
ATOM 709 O O . SER A 1 93 ? -5.988 -0.116 0.049 1.00 77.25 93 SER A O 1
ATOM 711 N N . PHE A 1 94 ? -3.984 -0.996 0.569 1.00 85.69 94 PHE A N 1
ATOM 712 C CA . PHE A 1 94 ? -4.436 -1.710 1.756 1.00 85.69 94 PHE A CA 1
ATOM 713 C C . PHE A 1 94 ? -4.821 -0.740 2.880 1.00 85.69 94 PHE A C 1
ATOM 715 O O . PHE A 1 94 ? -5.956 -0.785 3.360 1.00 85.69 94 PHE A O 1
ATOM 722 N N . ARG A 1 95 ? -3.937 0.202 3.231 1.00 88.50 95 ARG A N 1
ATOM 723 C CA . ARG A 1 95 ? -4.173 1.251 4.237 1.00 88.50 95 ARG A CA 1
ATOM 724 C C . ARG A 1 95 ? -5.445 2.045 3.935 1.00 88.50 95 ARG A C 1
ATOM 726 O O . ARG A 1 95 ? -6.323 2.169 4.790 1.00 88.50 95 ARG A O 1
ATOM 733 N N . ALA A 1 96 ? -5.598 2.514 2.697 1.00 86.56 96 ALA A N 1
ATOM 734 C CA . ALA A 1 96 ? -6.770 3.262 2.250 1.00 86.56 96 ALA A CA 1
ATOM 735 C C . ALA A 1 96 ? -8.055 2.420 2.299 1.00 86.56 96 ALA A C 1
ATOM 737 O O . ALA A 1 96 ? -9.137 2.937 2.597 1.00 86.56 96 ALA A O 1
ATOM 738 N N . ARG A 1 97 ? -7.968 1.110 2.025 1.00 89.31 97 ARG A N 1
ATOM 739 C CA . ARG A 1 97 ? -9.101 0.186 2.186 1.00 89.31 97 ARG A CA 1
ATOM 740 C C . ARG A 1 97 ? -9.479 0.021 3.652 1.00 89.31 97 ARG A C 1
ATOM 742 O O . ARG A 1 97 ? -10.670 0.109 3.940 1.00 89.31 97 ARG A O 1
ATOM 749 N N . VAL A 1 98 ? -8.515 -0.161 4.557 1.00 94.75 98 VAL A N 1
ATOM 750 C CA . VAL A 1 98 ? -8.778 -0.223 6.005 1.00 94.75 98 VAL A CA 1
ATOM 751 C C . VAL A 1 98 ? -9.464 1.061 6.462 1.00 94.75 98 VAL A C 1
ATOM 753 O O . VAL A 1 98 ? -10.562 0.983 7.004 1.00 94.75 98 VAL A O 1
ATOM 756 N N . MET A 1 99 ? -8.896 2.232 6.150 1.00 94.00 99 MET A N 1
ATOM 757 C CA . MET A 1 99 ? -9.456 3.543 6.510 1.00 94.00 99 MET A CA 1
ATOM 758 C C . MET A 1 99 ? -10.913 3.714 6.058 1.00 94.00 99 MET A C 1
ATOM 760 O O . MET A 1 99 ? -11.775 4.123 6.839 1.00 94.00 99 MET A O 1
ATOM 764 N N . ARG A 1 100 ? -11.209 3.361 4.801 1.00 94.12 100 ARG A N 1
ATOM 765 C CA . ARG A 1 100 ? -12.564 3.450 4.242 1.00 94.12 100 ARG A CA 1
ATOM 766 C C . ARG A 1 100 ? -13.536 2.471 4.906 1.00 94.12 100 ARG A C 1
ATOM 768 O O . ARG A 1 100 ? -14.682 2.831 5.155 1.00 94.12 100 ARG A O 1
ATOM 775 N N . LEU A 1 101 ? -13.113 1.232 5.162 1.00 95.88 101 LEU A N 1
ATOM 776 C CA . LEU A 1 101 ? -13.986 0.174 5.687 1.00 95.88 101 LEU A CA 1
ATOM 777 C C . LEU A 1 101 ? -14.221 0.268 7.203 1.00 95.88 101 LEU A C 1
ATOM 779 O O . LEU A 1 101 ? -15.210 -0.281 7.693 1.00 95.88 101 LEU A O 1
ATOM 783 N N . THR A 1 102 ? -13.358 0.975 7.935 1.00 97.25 102 THR A N 1
ATOM 784 C CA . THR A 1 102 ? -13.523 1.274 9.369 1.00 97.25 102 THR A CA 1
ATOM 785 C C . THR A 1 102 ? -14.136 2.652 9.635 1.00 97.25 102 THR A C 1
ATOM 787 O O . THR A 1 102 ? -14.356 3.007 10.798 1.00 97.25 102 THR A O 1
ATOM 790 N N . ALA A 1 103 ? -14.429 3.425 8.577 1.00 97.00 103 ALA A N 1
ATOM 791 C CA . ALA A 1 103 ? -14.864 4.822 8.664 1.00 97.00 103 ALA A CA 1
ATOM 792 C C . ALA A 1 103 ? -13.978 5.604 9.648 1.00 97.00 103 ALA A C 1
ATOM 794 O O . ALA A 1 103 ? -14.450 6.085 10.681 1.00 97.00 103 ALA A O 1
ATOM 795 N N . TYR A 1 104 ? -12.665 5.585 9.400 1.00 96.62 104 TYR A N 1
ATOM 796 C CA . TYR A 1 104 ? -11.643 6.011 10.363 1.00 96.62 104 TYR A CA 1
ATOM 797 C C . TYR A 1 104 ? -11.826 7.458 10.854 1.00 96.62 104 TYR A C 1
ATOM 799 O O . TYR A 1 104 ? -11.521 7.765 12.002 1.00 96.62 104 TYR A O 1
ATOM 807 N N . ASP A 1 105 ? -12.381 8.315 10.002 1.00 95.94 105 ASP A N 1
ATOM 808 C CA . ASP A 1 105 ? -12.634 9.739 10.207 1.00 95.94 105 ASP A CA 1
ATOM 809 C C . ASP A 1 105 ? -13.982 10.037 10.883 1.00 95.94 105 ASP A C 1
ATOM 811 O O . ASP A 1 105 ? -14.327 11.199 11.092 1.00 95.94 105 ASP A O 1
ATOM 815 N N . TYR A 1 106 ? -14.746 9.007 11.255 1.00 95.06 106 TYR A N 1
ATOM 816 C CA . TYR A 1 106 ? -16.027 9.143 11.943 1.00 95.06 106 TYR A CA 1
ATOM 817 C C . TYR A 1 106 ? -15.963 8.617 13.376 1.00 95.06 106 TYR A C 1
ATOM 819 O O . TYR A 1 106 ? -15.331 7.593 13.639 1.00 95.06 106 TYR A O 1
ATOM 827 N N . GLU A 1 107 ? -16.661 9.273 14.306 1.00 91.19 107 GLU A N 1
ATOM 828 C CA . GLU A 1 107 ? -16.655 8.896 15.721 1.00 91.19 107 GLU A CA 1
ATOM 829 C C . GLU A 1 107 ? -17.155 7.455 15.965 1.00 91.19 107 GLU A C 1
ATOM 831 O O . GLU A 1 107 ? -18.201 7.061 15.441 1.00 91.19 107 GLU A O 1
ATOM 836 N N . PRO A 1 108 ? -16.447 6.650 16.784 1.00 94.62 108 PRO A N 1
ATOM 837 C CA . PRO A 1 108 ? -15.143 6.924 17.402 1.00 94.62 108 PRO A CA 1
ATOM 838 C C . PRO A 1 108 ? -14.020 6.957 16.355 1.00 94.62 108 PRO A C 1
ATOM 840 O O . PRO A 1 108 ? -13.836 5.989 15.618 1.00 94.62 108 PRO A O 1
ATOM 843 N N . MET A 1 109 ? -13.278 8.065 16.273 1.00 96.06 109 MET A N 1
ATOM 844 C CA . MET A 1 109 ? -12.244 8.235 15.246 1.00 96.06 109 MET A CA 1
ATOM 845 C C . MET A 1 109 ? -11.048 7.320 15.522 1.00 96.06 109 MET A C 1
ATOM 847 O O . MET A 1 109 ? -10.728 7.057 16.683 1.00 96.06 109 MET A O 1
ATOM 851 N N . LEU A 1 110 ? -10.393 6.857 14.459 1.00 97.06 110 LEU A N 1
ATOM 852 C CA . LEU A 1 110 ? -9.092 6.190 14.498 1.00 97.06 110 LEU A CA 1
ATOM 853 C C . LEU A 1 110 ? -8.007 7.194 14.087 1.00 97.06 110 LEU A C 1
ATOM 855 O O . LEU A 1 110 ? -8.203 7.994 13.171 1.00 97.06 110 LEU A O 1
ATOM 859 N N . THR A 1 111 ? -6.870 7.168 14.771 1.00 96.31 111 THR A N 1
ATOM 860 C CA . THR A 1 111 ? -5.694 7.971 14.442 1.00 96.31 111 THR A CA 1
ATOM 861 C C . THR A 1 111 ? -4.914 7.314 13.298 1.00 96.31 111 THR A C 1
ATOM 863 O O . THR A 1 111 ? -5.099 6.126 13.026 1.00 96.31 111 THR A O 1
ATOM 866 N N . PRO A 1 112 ? -4.024 8.053 12.614 1.00 92.69 112 PRO A N 1
ATOM 867 C CA . PRO A 1 112 ? -3.099 7.455 11.654 1.00 92.69 112 PRO A CA 1
ATOM 868 C C . PRO A 1 112 ? -2.282 6.298 12.244 1.00 92.69 112 PRO A C 1
ATOM 870 O O . PRO A 1 112 ? -2.139 5.285 11.562 1.00 92.69 112 PRO A O 1
ATOM 873 N N . ASP A 1 113 ? -1.853 6.425 13.505 1.00 95.94 113 ASP A N 1
ATOM 874 C CA . ASP A 1 113 ? -1.106 5.393 14.236 1.00 95.94 113 ASP A CA 1
ATOM 875 C C . ASP A 1 113 ? -1.943 4.124 14.438 1.00 95.94 113 ASP A C 1
ATOM 877 O O . ASP A 1 113 ? -1.454 3.030 14.181 1.00 95.94 113 ASP A O 1
ATOM 881 N N . ASP A 1 114 ? -3.235 4.251 14.783 1.00 97.44 114 ASP A N 1
ATOM 882 C CA . ASP A 1 114 ? -4.118 3.080 14.873 1.00 97.44 114 ASP A CA 1
ATOM 883 C C . ASP A 1 114 ? -4.179 2.339 13.535 1.00 97.44 114 ASP A C 1
ATOM 885 O O . ASP A 1 114 ? -4.252 1.117 13.497 1.00 97.44 114 ASP A O 1
ATOM 889 N N . ILE A 1 115 ? -4.186 3.070 12.418 1.00 96.31 115 ILE A N 1
ATOM 890 C CA . ILE A 1 115 ? -4.206 2.440 11.100 1.00 96.31 115 ILE A CA 1
ATOM 891 C C . ILE A 1 115 ? -2.893 1.697 10.843 1.00 96.31 115 ILE A C 1
ATOM 893 O O . ILE A 1 115 ? -2.943 0.584 10.327 1.00 96.31 115 ILE A O 1
ATOM 897 N N . ASP A 1 116 ? -1.747 2.268 11.207 1.00 93.12 116 ASP A N 1
ATOM 898 C CA . ASP A 1 116 ? -0.443 1.618 11.033 1.00 93.12 116 ASP A CA 1
ATOM 899 C C . ASP A 1 116 ? -0.318 0.352 11.905 1.00 93.12 116 ASP A C 1
ATOM 901 O O . ASP A 1 116 ? 0.134 -0.694 11.423 1.00 93.12 116 ASP A O 1
ATOM 905 N N . ASP A 1 117 ? -0.849 0.386 13.130 1.00 96.81 117 ASP A N 1
ATOM 906 C CA . ASP A 1 117 ? -0.965 -0.787 14.003 1.00 96.81 117 ASP A CA 1
ATOM 907 C C . ASP A 1 117 ? -1.858 -1.873 13.377 1.00 96.81 117 ASP A C 1
ATOM 909 O O . ASP A 1 117 ? -1.520 -3.059 13.394 1.00 96.81 117 ASP A O 1
ATOM 913 N N . LEU A 1 118 ? -2.987 -1.486 12.771 1.00 96.06 118 LEU A N 1
ATOM 914 C CA . LEU A 1 118 ? -3.891 -2.424 12.096 1.00 96.06 118 LEU A CA 1
ATOM 915 C C . LEU A 1 118 ? -3.263 -3.047 10.847 1.00 96.06 118 LEU A C 1
ATOM 917 O O . LEU A 1 118 ? -3.500 -4.226 10.587 1.00 96.06 118 LEU A O 1
ATOM 921 N N . VAL A 1 119 ? -2.478 -2.291 10.073 1.00 93.50 119 VAL A N 1
ATOM 922 C CA . VAL A 1 119 ? -1.743 -2.830 8.915 1.00 93.50 119 VAL A CA 1
ATOM 923 C C . VAL A 1 119 ? -0.690 -3.835 9.373 1.00 93.50 119 VAL A C 1
ATOM 925 O O . VAL A 1 119 ? -0.594 -4.914 8.791 1.00 93.50 119 VAL A O 1
ATOM 928 N N . THR A 1 120 ? 0.034 -3.522 10.447 1.00 94.69 120 THR A N 1
ATOM 929 C CA . THR A 1 120 ? 1.033 -4.420 11.044 1.00 94.69 120 THR A CA 1
ATOM 930 C C . THR A 1 120 ? 0.384 -5.713 11.546 1.00 94.69 120 THR A C 1
ATOM 932 O O . THR A 1 120 ? 0.812 -6.809 11.195 1.00 94.69 120 THR A O 1
ATOM 935 N N . LEU A 1 121 ? -0.728 -5.618 12.283 1.00 95.31 121 LEU A N 1
ATOM 936 C CA . LEU A 1 121 ? -1.475 -6.783 12.777 1.00 95.31 121 LEU A CA 1
ATOM 937 C C . LEU A 1 121 ? -2.046 -7.659 11.645 1.00 95.31 121 LEU A C 1
ATOM 939 O O . LEU A 1 121 ? -2.301 -8.857 11.822 1.00 95.31 121 LEU A O 1
ATOM 943 N N . ALA A 1 122 ? -2.292 -7.059 10.483 1.00 95.00 122 ALA A N 1
ATOM 944 C CA . ALA A 1 122 ? -2.868 -7.733 9.332 1.00 95.00 122 ALA A CA 1
ATOM 945 C C . ALA A 1 122 ? -1.858 -8.526 8.503 1.00 95.00 122 ALA A C 1
ATOM 947 O O . ALA A 1 122 ? -2.293 -9.274 7.630 1.00 95.00 122 ALA A O 1
ATOM 948 N N . GLN A 1 123 ? -0.554 -8.385 8.745 1.00 94.19 123 GLN A N 1
ATOM 949 C CA . GLN A 1 123 ? 0.462 -9.134 8.011 1.00 94.19 123 GLN A CA 1
ATOM 950 C C . GLN A 1 123 ? 0.259 -10.648 8.205 1.00 94.19 123 GLN A C 1
ATOM 952 O O . GLN A 1 123 ? -0.075 -11.122 9.298 1.00 94.19 123 GLN A O 1
ATOM 957 N N . ARG A 1 124 ? 0.390 -11.415 7.124 1.00 94.38 124 ARG A N 1
ATOM 958 C CA . ARG A 1 124 ? 0.266 -12.878 7.103 1.00 94.38 124 ARG A CA 1
ATOM 959 C C . ARG A 1 124 ? 1.428 -13.478 6.336 1.00 94.38 124 ARG A C 1
ATOM 961 O O . ARG A 1 124 ? 2.026 -12.796 5.506 1.00 94.38 124 ARG A O 1
ATOM 968 N N . ALA A 1 125 ? 1.678 -14.760 6.585 1.00 94.25 125 ALA A N 1
ATOM 969 C CA . ALA A 1 125 ? 2.602 -15.510 5.761 1.00 94.25 125 ALA A CA 1
ATOM 970 C C . ALA A 1 125 ? 2.182 -15.454 4.283 1.00 94.25 125 ALA A C 1
ATOM 972 O O . ALA A 1 125 ? 0.983 -15.452 3.977 1.00 94.25 125 ALA A O 1
ATOM 973 N N . ASP A 1 126 ? 3.165 -15.362 3.394 1.00 90.25 126 ASP A N 1
ATOM 974 C CA . ASP A 1 126 ? 2.934 -15.309 1.950 1.00 90.25 126 ASP A CA 1
ATOM 975 C C . ASP A 1 126 ? 2.564 -16.690 1.362 1.00 90.25 126 ASP A C 1
ATOM 977 O O . ASP A 1 126 ? 2.422 -17.687 2.078 1.00 90.25 126 ASP A O 1
ATOM 981 N N . GLU A 1 127 ? 2.391 -16.773 0.038 1.00 84.62 127 GLU A N 1
ATOM 982 C CA . GLU A 1 127 ? 2.069 -18.035 -0.652 1.00 84.62 127 GLU A CA 1
ATOM 983 C C . GLU A 1 127 ? 3.177 -19.096 -0.534 1.00 84.62 127 GLU A C 1
ATOM 985 O O . GLU A 1 127 ? 2.908 -20.294 -0.657 1.00 84.62 127 GLU A O 1
ATOM 990 N N . ASN A 1 128 ? 4.413 -18.671 -0.260 1.00 88.50 128 ASN A N 1
ATOM 991 C CA . ASN A 1 128 ? 5.562 -19.542 -0.032 1.00 88.50 128 ASN A CA 1
ATOM 992 C C . ASN A 1 128 ? 5.699 -19.953 1.445 1.00 88.50 128 ASN A C 1
ATOM 994 O O . ASN A 1 128 ? 6.584 -20.742 1.778 1.00 88.50 128 ASN A O 1
ATOM 998 N N . GLY A 1 129 ? 4.813 -19.461 2.318 1.00 94.12 129 GLY A N 1
ATOM 999 C CA . GLY A 1 129 ? 4.828 -19.721 3.752 1.00 94.12 129 GLY A CA 1
ATOM 1000 C C . GLY A 1 129 ? 5.879 -18.919 4.516 1.00 94.12 129 GLY A C 1
ATOM 1001 O O . GLY A 1 129 ? 6.232 -19.334 5.617 1.00 94.12 129 GLY A O 1
ATOM 1002 N N . ARG A 1 130 ? 6.382 -17.820 3.944 1.00 91.94 130 ARG A N 1
ATOM 1003 C CA . ARG A 1 130 ? 7.346 -16.926 4.595 1.00 91.94 130 ARG A CA 1
ATOM 1004 C C . ARG A 1 130 ? 6.648 -15.955 5.522 1.00 9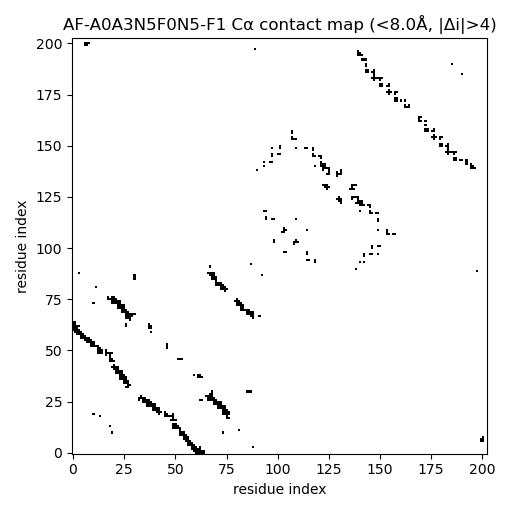1.94 130 ARG A C 1
ATOM 1006 O O . ARG A 1 130 ? 5.606 -15.421 5.144 1.00 91.94 130 ARG A O 1
ATOM 1013 N N . ASP A 1 131 ? 7.216 -15.708 6.695 1.00 95.94 131 ASP A N 1
ATOM 1014 C CA . ASP A 1 131 ? 6.667 -14.776 7.684 1.00 95.94 131 ASP A CA 1
ATOM 1015 C C . ASP A 1 131 ? 7.110 -13.317 7.428 1.00 95.94 131 ASP A C 1
ATOM 1017 O O . ASP A 1 131 ? 8.120 -13.092 6.765 1.00 95.94 131 ASP A O 1
ATOM 1021 N N . PRO A 1 132 ? 6.386 -12.300 7.945 1.00 92.38 132 PRO A N 1
ATOM 1022 C CA . PRO A 1 132 ? 6.670 -10.885 7.663 1.00 92.38 132 PRO A CA 1
ATOM 1023 C C . PRO A 1 132 ? 8.034 -10.344 8.105 1.00 92.38 132 PRO A C 1
ATOM 1025 O O . PRO A 1 132 ? 8.397 -9.232 7.721 1.00 92.38 132 PRO A O 1
ATOM 1028 N N . ASP A 1 133 ? 8.756 -11.075 8.951 1.00 93.88 133 ASP A N 1
ATOM 1029 C CA . ASP A 1 133 ? 10.110 -10.756 9.400 1.00 93.88 133 ASP A CA 1
ATOM 1030 C C . ASP A 1 133 ? 11.209 -11.409 8.541 1.00 93.88 133 ASP A C 1
ATOM 1032 O O . ASP A 1 133 ? 12.392 -11.190 8.805 1.00 93.88 133 ASP A O 1
ATOM 1036 N N . GLU A 1 134 ? 10.843 -12.170 7.506 1.00 92.56 134 GLU A N 1
ATOM 1037 C CA . GLU A 1 134 ? 11.777 -12.770 6.553 1.00 92.56 134 GLU A CA 1
ATOM 1038 C C . GLU A 1 134 ? 12.073 -11.835 5.364 1.00 92.56 134 GLU A C 1
ATOM 1040 O O . GLU A 1 134 ? 11.181 -11.178 4.827 1.00 92.56 134 GLU A O 1
ATOM 1045 N N . ASP A 1 135 ? 13.334 -11.804 4.911 1.00 82.88 135 ASP A N 1
ATOM 1046 C CA . ASP A 1 135 ? 13.817 -10.865 3.877 1.00 82.88 135 ASP A CA 1
ATOM 1047 C C . ASP A 1 135 ? 13.091 -10.999 2.520 1.00 82.88 135 ASP A C 1
ATOM 1049 O O . ASP A 1 135 ? 12.922 -10.011 1.807 1.00 82.88 135 ASP A O 1
ATOM 1053 N N . ASP A 1 136 ? 12.643 -12.209 2.172 1.00 83.88 136 ASP A N 1
ATOM 1054 C CA . ASP A 1 136 ? 11.961 -12.524 0.906 1.00 83.88 136 ASP A CA 1
ATOM 1055 C C . ASP A 1 136 ? 10.430 -12.597 1.058 1.00 83.88 136 ASP A C 1
ATOM 1057 O O . ASP A 1 136 ? 9.743 -13.191 0.219 1.00 83.88 136 ASP A O 1
ATOM 1061 N N . TRP A 1 137 ? 9.881 -12.061 2.152 1.00 86.31 137 TRP A N 1
ATOM 1062 C CA . TRP A 1 137 ? 8.439 -12.042 2.363 1.00 86.31 137 TRP A CA 1
ATOM 1063 C C . TRP A 1 137 ? 7.740 -11.149 1.342 1.00 86.31 137 TRP A C 1
ATOM 1065 O O . TRP A 1 137 ? 7.994 -9.944 1.245 1.00 86.31 137 TRP A O 1
ATOM 1075 N N . GLU A 1 138 ? 6.797 -11.729 0.604 1.00 78.94 138 GLU A N 1
ATOM 1076 C CA . GLU A 1 138 ? 5.929 -10.958 -0.275 1.00 78.94 138 GLU A CA 1
ATOM 1077 C C . GLU A 1 138 ? 4.776 -10.337 0.533 1.00 78.94 138 GLU A C 1
ATOM 1079 O O . GLU A 1 138 ? 3.997 -11.076 1.147 1.00 78.94 138 GLU A O 1
ATOM 1084 N N . PRO A 1 139 ? 4.608 -8.995 0.530 1.00 83.81 139 PRO A N 1
ATOM 1085 C CA . PRO A 1 139 ? 3.625 -8.321 1.371 1.00 83.81 139 PRO A CA 1
ATOM 1086 C C . PRO A 1 139 ? 2.201 -8.861 1.204 1.00 83.81 139 PRO A C 1
ATOM 1088 O O . PRO A 1 139 ? 1.482 -8.523 0.260 1.00 83.81 139 PRO A O 1
ATOM 1091 N N . THR A 1 140 ? 1.782 -9.666 2.177 1.00 87.12 140 THR A N 1
ATOM 1092 C CA . THR A 1 140 ? 0.494 -10.359 2.196 1.00 87.12 140 THR A CA 1
ATOM 1093 C C . THR A 1 140 ? -0.288 -9.924 3.426 1.00 87.12 140 THR A C 1
ATOM 1095 O O . THR A 1 140 ? 0.169 -10.062 4.561 1.00 87.12 140 THR A O 1
ATOM 1098 N N . TYR A 1 141 ? -1.488 -9.382 3.217 1.00 90.38 141 TYR A N 1
ATOM 1099 C CA . TYR A 1 141 ? -2.282 -8.791 4.293 1.00 90.38 141 TYR A CA 1
ATOM 1100 C C . TYR A 1 141 ? -3.704 -9.348 4.341 1.00 90.38 141 TYR A C 1
ATOM 1102 O O . TYR A 1 141 ? -4.392 -9.466 3.324 1.00 90.38 141 TYR A O 1
ATOM 1110 N N . ASP A 1 142 ? -4.191 -9.596 5.552 1.00 93.06 142 ASP A N 1
ATOM 1111 C CA . ASP A 1 142 ? -5.575 -9.964 5.822 1.00 93.06 142 ASP A CA 1
ATOM 1112 C C . ASP A 1 142 ? -6.427 -8.716 6.079 1.00 93.06 142 ASP A C 1
ATOM 1114 O O . ASP A 1 142 ? -6.528 -8.199 7.196 1.00 93.06 142 ASP A O 1
ATOM 1118 N N . LEU A 1 143 ? -7.081 -8.234 5.018 1.00 92.75 143 LEU A N 1
ATOM 1119 C CA . LEU A 1 143 ? -7.943 -7.054 5.102 1.00 92.75 143 LEU A CA 1
ATOM 1120 C C . LEU A 1 143 ? -9.107 -7.257 6.073 1.00 92.75 143 LEU A C 1
ATOM 1122 O O . LEU A 1 143 ? -9.520 -6.314 6.745 1.00 92.75 143 LEU A O 1
ATOM 1126 N N . THR A 1 144 ? -9.660 -8.467 6.131 1.00 94.12 144 THR A N 1
ATOM 1127 C CA . THR A 1 144 ? -10.834 -8.742 6.962 1.00 94.12 144 THR A CA 1
ATOM 1128 C C . THR A 1 144 ? -10.483 -8.694 8.440 1.00 94.12 144 THR A C 1
ATOM 1130 O O . THR A 1 144 ? -11.211 -8.058 9.206 1.00 94.12 144 THR A O 1
ATOM 1133 N N . ALA A 1 145 ? -9.334 -9.258 8.819 1.00 94.19 145 ALA A N 1
ATOM 1134 C CA . ALA A 1 145 ? -8.811 -9.151 10.172 1.00 94.19 145 ALA A CA 1
ATOM 1135 C C . ALA A 1 145 ? -8.499 -7.696 10.542 1.00 94.19 145 ALA A C 1
ATOM 1137 O O . ALA A 1 145 ? -8.951 -7.236 11.587 1.00 94.19 145 ALA A O 1
ATOM 1138 N N . ALA A 1 146 ? -7.823 -6.944 9.664 1.00 95.88 146 ALA A N 1
ATOM 1139 C CA . ALA A 1 146 ? -7.502 -5.534 9.904 1.00 95.88 146 ALA A CA 1
ATOM 1140 C C . ALA A 1 146 ? -8.756 -4.692 10.186 1.00 95.88 146 ALA A C 1
ATOM 1142 O O . ALA A 1 146 ? -8.822 -3.926 11.147 1.00 95.88 146 ALA A O 1
ATOM 1143 N N . VAL A 1 147 ? -9.788 -4.849 9.352 1.00 96.62 147 VAL A N 1
ATOM 1144 C CA . VAL A 1 147 ? -11.039 -4.097 9.488 1.00 96.62 147 VAL A CA 1
ATOM 1145 C C . VAL A 1 147 ? -11.806 -4.534 10.734 1.00 96.62 147 VAL A C 1
ATOM 1147 O O . VAL A 1 147 ? -12.332 -3.676 11.444 1.00 96.62 147 VAL A O 1
ATOM 1150 N N . ALA A 1 148 ? -11.852 -5.837 11.033 1.00 96.81 148 ALA A N 1
ATOM 1151 C CA . ALA A 1 148 ? -12.475 -6.345 12.251 1.00 96.81 148 ALA A CA 1
ATOM 1152 C C . ALA A 1 148 ? -11.821 -5.732 13.497 1.00 96.81 148 ALA A C 1
ATOM 1154 O O . ALA A 1 148 ? -12.522 -5.118 14.304 1.00 96.81 148 ALA A O 1
ATOM 1155 N N . SER A 1 149 ? -10.491 -5.796 13.599 1.00 97.81 149 SER A N 1
ATOM 1156 C CA . SER A 1 149 ? -9.730 -5.201 14.700 1.00 97.81 149 SER A CA 1
ATOM 1157 C C . SER A 1 149 ? -9.922 -3.685 14.788 1.00 97.81 149 SER A C 1
ATOM 1159 O O . SER A 1 149 ? -10.099 -3.158 15.883 1.00 97.81 149 SER A O 1
ATOM 1161 N N . GLY A 1 150 ? -10.003 -2.973 13.660 1.00 97.81 150 GLY A N 1
ATOM 1162 C CA . GLY A 1 150 ? -10.293 -1.537 13.667 1.00 97.81 150 GLY A CA 1
ATOM 1163 C C . GLY A 1 150 ? -11.654 -1.204 14.283 1.00 97.81 150 GLY A C 1
ATOM 1164 O O . GLY A 1 150 ? -11.764 -0.283 15.094 1.00 97.81 150 GLY A O 1
ATOM 1165 N N . TRP A 1 151 ? -12.692 -1.987 13.977 1.00 98.12 151 TRP A N 1
ATOM 1166 C CA . TRP A 1 151 ? -14.002 -1.843 14.620 1.00 98.12 151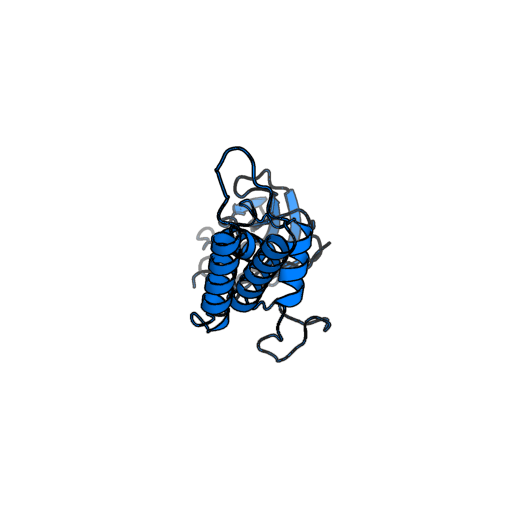 TRP A CA 1
ATOM 1167 C C . TRP A 1 151 ? -13.984 -2.211 16.111 1.00 98.12 151 TRP A C 1
ATOM 1169 O O . TRP A 1 151 ? -14.719 -1.600 16.892 1.00 98.12 151 TRP A O 1
ATOM 1179 N N . GLU A 1 152 ? -13.142 -3.155 16.535 1.00 97.94 152 GLU A N 1
ATOM 1180 C CA . GLU A 1 152 ? -12.948 -3.467 17.957 1.00 97.94 152 GLU A CA 1
ATOM 1181 C C . GLU A 1 152 ? -12.272 -2.323 18.712 1.00 97.94 152 GLU A C 1
ATOM 1183 O O . GLU A 1 152 ? -12.757 -1.943 19.779 1.00 97.94 152 GLU A O 1
ATOM 1188 N N . THR A 1 153 ? -11.237 -1.706 18.138 1.00 97.94 153 THR A N 1
ATOM 1189 C CA . THR A 1 153 ? -10.592 -0.510 18.701 1.00 97.94 153 THR A CA 1
ATOM 1190 C C . THR A 1 153 ? -11.596 0.631 18.860 1.00 97.94 153 THR A C 1
ATOM 1192 O O . THR A 1 153 ? -11.669 1.258 19.922 1.00 97.94 153 THR A O 1
ATOM 1195 N N . LYS A 1 154 ? -12.454 0.862 17.855 1.00 97.38 154 LYS A N 1
ATOM 1196 C CA . LYS A 1 154 ? -13.544 1.850 17.954 1.00 97.38 154 LYS A CA 1
ATOM 1197 C C . LYS A 1 154 ? -14.527 1.499 19.073 1.00 97.38 154 LYS A C 1
ATOM 1199 O O . LYS A 1 154 ? -14.896 2.374 19.855 1.00 97.38 154 LYS A O 1
ATOM 1204 N N . ALA A 1 155 ? -14.915 0.230 19.208 1.00 96.69 155 ALA A N 1
ATOM 1205 C CA . ALA A 1 155 ? -15.778 -0.213 20.304 1.00 96.69 155 ALA A CA 1
ATOM 1206 C C . ALA A 1 155 ? -15.124 0.025 21.678 1.00 96.69 155 ALA A C 1
ATOM 1208 O O . ALA A 1 155 ? -15.782 0.523 22.591 1.00 96.69 155 ALA A O 1
ATOM 1209 N N . ALA A 1 156 ? -13.830 -0.269 21.824 1.00 95.75 156 ALA A N 1
ATOM 1210 C CA . ALA A 1 156 ? -13.093 -0.022 23.060 1.00 95.75 156 ALA A CA 1
ATOM 1211 C C . ALA A 1 156 ? -13.104 1.470 23.430 1.00 95.75 156 ALA A C 1
ATOM 1213 O O . ALA A 1 156 ? -13.417 1.814 24.571 1.00 95.75 156 ALA A O 1
ATOM 1214 N N . ARG A 1 157 ? -12.881 2.365 22.460 1.00 94.94 157 ARG A N 1
ATOM 1215 C CA . ARG A 1 157 ? -12.969 3.820 22.674 1.00 94.94 157 ARG A CA 1
ATOM 1216 C C . ARG A 1 157 ? -14.360 4.267 23.102 1.00 94.94 157 ARG A C 1
ATOM 1218 O O . ARG A 1 157 ? -14.478 4.971 24.097 1.00 94.94 157 ARG A O 1
ATOM 1225 N N . ALA A 1 158 ? -15.406 3.790 22.424 1.00 93.56 158 ALA A N 1
ATOM 1226 C CA . ALA A 1 158 ? -16.789 4.086 22.802 1.00 93.56 158 ALA A CA 1
ATOM 1227 C C . ALA A 1 158 ? -17.124 3.641 24.238 1.00 93.56 158 ALA A C 1
ATOM 1229 O O . ALA A 1 158 ? -17.963 4.260 24.886 1.00 93.56 158 ALA A O 1
ATOM 1230 N N . SER A 1 159 ? -16.476 2.581 24.741 1.00 92.44 159 SER A N 1
ATOM 1231 C CA . SER A 1 159 ? -16.704 2.069 26.099 1.00 92.44 159 SER A CA 1
ATOM 1232 C C . SER A 1 159 ? -16.034 2.895 27.204 1.00 92.44 159 SER A C 1
ATOM 1234 O O . SER A 1 159 ? -16.564 2.965 28.310 1.00 92.44 159 SER A O 1
ATOM 1236 N N . GLY A 1 160 ? -14.890 3.529 26.917 1.00 86.12 160 GLY A N 1
ATOM 1237 C CA . GLY A 1 160 ? -14.161 4.367 27.879 1.00 86.12 160 GLY A CA 1
ATOM 1238 C C . GLY A 1 160 ? -14.765 5.761 28.066 1.00 86.12 160 GLY A C 1
ATOM 1239 O O . GLY A 1 160 ? -14.315 6.533 28.909 1.00 86.12 160 GLY A O 1
ATOM 1240 N N . ASP A 1 161 ? -15.776 6.088 27.271 1.00 80.38 161 ASP A N 1
ATOM 1241 C CA . ASP A 1 161 ? -16.312 7.425 27.131 1.00 80.38 161 ASP A CA 1
ATOM 1242 C C . ASP A 1 161 ? -17.509 7.619 28.088 1.00 80.38 161 ASP A C 1
ATOM 1244 O O . ASP A 1 161 ? -18.602 7.089 27.877 1.00 80.38 161 ASP A O 1
ATOM 1248 N N . PHE A 1 162 ? -17.331 8.391 29.165 1.00 68.00 162 PHE A N 1
ATOM 1249 C CA . PHE A 1 162 ? -18.321 8.501 30.248 1.00 68.00 162 PHE A CA 1
ATOM 1250 C C . PHE A 1 162 ? -19.653 9.148 29.826 1.00 68.00 162 PHE A C 1
ATOM 1252 O O . PHE A 1 162 ? -19.697 10.110 29.064 1.00 68.00 162 PHE A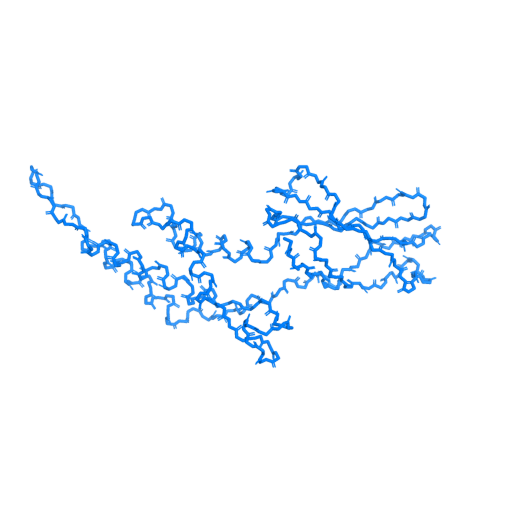 O 1
ATOM 1259 N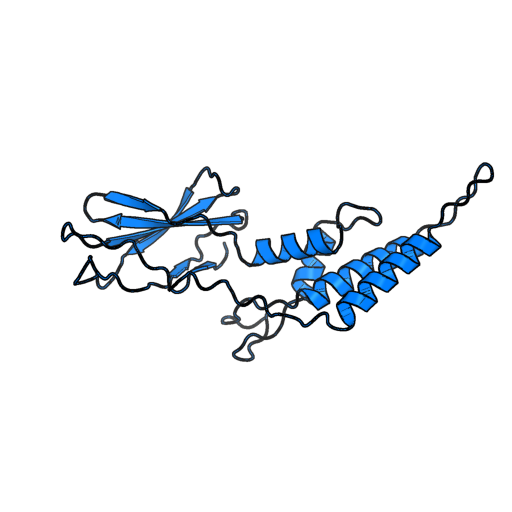 N . ARG A 1 163 ? -20.764 8.635 30.368 1.00 58.69 163 ARG A N 1
ATOM 1260 C CA . ARG A 1 163 ? -22.121 9.185 30.203 1.00 58.69 163 ARG A CA 1
ATOM 1261 C C . ARG A 1 163 ? -22.218 10.546 30.899 1.00 58.69 163 ARG A C 1
ATOM 1263 O O . ARG A 1 163 ? -22.124 10.609 32.121 1.00 58.69 163 ARG A O 1
ATOM 1270 N N . PHE A 1 164 ? -22.449 11.605 30.129 1.00 61.38 164 PHE A N 1
ATOM 1271 C CA . PHE A 1 164 ? -22.840 12.914 30.647 1.00 61.38 164 PHE A CA 1
ATOM 1272 C C . PHE A 1 164 ? -24.316 13.147 30.315 1.00 61.38 164 PHE A C 1
ATOM 1274 O O . PHE A 1 164 ? -24.732 12.964 29.171 1.00 61.38 164 PHE A O 1
ATOM 1281 N N . GLU A 1 165 ? -25.112 13.472 31.331 1.00 57.81 165 GLU A N 1
ATOM 1282 C CA . GLU A 1 165 ? -26.532 13.788 31.189 1.00 57.81 165 GLU A CA 1
ATOM 1283 C C . GLU A 1 165 ? -26.736 15.258 31.526 1.00 57.81 165 GLU A C 1
ATOM 1285 O O . GLU A 1 165 ? -26.491 15.674 32.657 1.00 57.81 165 GLU A O 1
ATOM 1290 N N . GLU A 1 166 ? -27.207 16.030 30.553 1.00 62.19 166 GLU A N 1
ATOM 1291 C CA . GLU A 1 166 ? -27.630 17.414 30.745 1.00 62.19 166 GLU A CA 1
ATOM 1292 C C . GLU A 1 166 ? -28.941 17.620 29.971 1.00 62.19 166 GLU A C 1
ATOM 1294 O O . GLU A 1 166 ? -29.124 17.086 28.875 1.00 62.19 166 GLU A O 1
ATOM 1299 N N . ASP A 1 167 ? -29.904 18.301 30.594 1.00 74.75 167 ASP A N 1
ATOM 1300 C CA . ASP A 1 167 ? -31.188 18.688 29.992 1.00 74.75 167 ASP A CA 1
ATOM 1301 C C . ASP A 1 167 ? -31.991 17.572 29.288 1.00 74.75 167 ASP A C 1
ATOM 1303 O O . ASP A 1 167 ? -32.547 17.755 28.204 1.00 74.75 167 ASP A O 1
ATOM 1307 N N . ASN A 1 168 ? -32.140 16.409 29.939 1.00 68.12 168 ASN A N 1
ATOM 1308 C CA . ASN A 1 168 ? -33.015 15.314 29.480 1.00 68.12 168 ASN A CA 1
ATOM 1309 C C . ASN A 1 168 ? -32.635 14.701 28.113 1.00 68.12 168 ASN A C 1
ATOM 1311 O O . ASN A 1 168 ? -33.425 13.953 27.529 1.00 68.12 168 ASN A O 1
ATOM 1315 N N . GLN A 1 169 ? -31.427 14.967 27.608 1.00 60.66 169 GLN A N 1
ATOM 1316 C CA . GLN A 1 169 ? -30.885 14.323 26.414 1.00 60.66 169 GLN A CA 1
ATOM 1317 C C . GLN A 1 169 ? -29.785 13.340 26.822 1.00 60.66 169 GLN A C 1
ATOM 1319 O O . GLN A 1 169 ? -28.663 13.720 27.139 1.00 60.66 169 GLN A O 1
ATOM 1324 N N . ALA A 1 170 ? -30.112 12.046 26.827 1.00 58.91 170 ALA A N 1
ATOM 1325 C CA . ALA A 1 170 ? -29.129 10.982 26.994 1.00 58.91 170 ALA A CA 1
ATOM 1326 C C . ALA A 1 170 ? -28.643 10.531 25.610 1.00 58.91 170 ALA A C 1
ATOM 1328 O O . ALA A 1 170 ? -29.420 10.006 24.809 1.00 58.91 170 ALA A O 1
ATOM 1329 N N . PHE A 1 171 ? -27.361 10.730 25.311 1.00 60.44 171 PHE A N 1
ATOM 1330 C CA . PHE A 1 171 ? -26.779 10.262 24.054 1.00 60.44 171 PHE A CA 1
ATOM 1331 C C . PHE A 1 171 ? -26.490 8.753 24.098 1.00 60.44 171 PHE A C 1
ATOM 1333 O O . PHE A 1 171 ? -25.906 8.225 25.046 1.00 60.44 171 PHE A O 1
ATOM 1340 N N . TYR A 1 172 ? -26.894 8.054 23.035 1.00 72.44 172 TYR A N 1
ATOM 1341 C CA . TYR A 1 172 ? -26.876 6.596 22.883 1.00 72.44 172 TYR A CA 1
ATOM 1342 C C . TYR A 1 172 ? -25.471 6.004 22.627 1.00 72.44 172 TYR A C 1
ATOM 1344 O O . TYR A 1 172 ? -25.261 5.301 21.637 1.00 72.44 172 TYR A O 1
ATOM 1352 N N . ARG A 1 173 ? -24.493 6.242 23.510 1.00 80.31 173 ARG A N 1
ATOM 1353 C CA . ARG A 1 173 ? -23.139 5.653 23.381 1.00 80.31 173 ARG A CA 1
ATOM 1354 C C . ARG A 1 173 ? -23.149 4.122 23.403 1.00 80.31 173 ARG A C 1
ATOM 1356 O O . ARG A 1 173 ? -22.384 3.497 22.676 1.00 80.31 173 ARG A O 1
ATOM 1363 N N . GLU A 1 174 ? -24.106 3.525 24.114 1.00 88.12 174 GLU A N 1
ATOM 1364 C CA . GLU A 1 174 ? -24.371 2.083 24.045 1.00 88.12 174 GLU A CA 1
ATOM 1365 C C . GLU A 1 174 ? -24.696 1.638 22.611 1.00 88.12 174 GLU A C 1
ATOM 1367 O O . GLU A 1 174 ? -24.190 0.626 22.145 1.00 88.12 174 GLU A O 1
ATOM 1372 N N . HIS A 1 175 ? -25.477 2.411 21.849 1.00 90.56 175 HIS A N 1
ATOM 1373 C CA . HIS A 1 175 ? -25.766 2.061 20.456 1.00 90.56 175 HIS A CA 1
ATOM 1374 C C . HIS A 1 175 ? -24.523 2.164 19.569 1.00 90.56 175 HIS A C 1
ATOM 1376 O O . HIS A 1 175 ? -24.366 1.337 18.674 1.00 90.56 175 HIS A O 1
ATOM 1382 N N . VAL A 1 176 ? -23.633 3.129 19.827 1.00 92.75 176 VAL A N 1
ATOM 1383 C CA . VAL A 1 176 ? -22.353 3.259 19.111 1.00 92.75 176 VAL A CA 1
ATOM 1384 C C . VAL A 1 176 ? -21.449 2.062 19.409 1.00 92.75 176 VAL A C 1
ATOM 1386 O O . VAL A 1 176 ? -20.949 1.430 18.478 1.00 92.75 176 VAL A O 1
ATOM 1389 N N . TYR A 1 177 ? -21.303 1.691 20.683 1.00 94.38 177 TYR A N 1
ATOM 1390 C CA . TYR A 1 177 ? -20.567 0.495 21.098 1.00 94.38 177 TYR A CA 1
ATOM 1391 C C . TYR A 1 177 ? -21.131 -0.771 20.436 1.00 94.38 177 TYR A C 1
ATOM 1393 O O . TYR A 1 177 ? -20.400 -1.517 19.781 1.00 94.38 177 TYR A O 1
ATOM 1401 N N . GLN A 1 178 ? -22.449 -0.977 20.530 1.00 95.44 178 GLN A N 1
ATOM 1402 C CA . GLN A 1 178 ? -23.135 -2.124 19.932 1.00 95.44 178 GLN A CA 1
ATOM 1403 C C . GLN A 1 178 ? -23.013 -2.138 18.405 1.00 95.44 178 GLN A C 1
ATOM 1405 O O . GLN A 1 178 ? -22.877 -3.207 17.808 1.00 95.44 178 GLN A O 1
ATOM 1410 N N . HIS A 1 179 ? -23.036 -0.973 17.753 1.00 95.81 179 HIS A N 1
ATOM 1411 C CA . HIS A 1 179 ? -22.791 -0.860 16.318 1.00 95.81 179 HIS A CA 1
ATOM 1412 C C . HIS A 1 179 ? -21.373 -1.316 15.968 1.00 95.81 179 HIS A C 1
ATOM 1414 O O . HIS A 1 179 ? -21.214 -2.189 15.115 1.00 95.81 179 HIS A O 1
ATOM 1420 N N . CYS A 1 180 ? -20.359 -0.791 16.660 1.00 96.88 180 CYS A N 1
ATOM 1421 C CA . CYS A 1 180 ? -18.961 -1.146 16.417 1.00 96.88 180 CYS A CA 1
ATOM 1422 C C . CYS A 1 180 ? -18.716 -2.646 16.639 1.00 96.88 180 CYS A C 1
ATOM 1424 O O . CYS A 1 180 ? -18.131 -3.304 15.782 1.00 96.88 180 CYS A O 1
ATOM 1426 N N . ARG A 1 181 ? -19.249 -3.230 17.723 1.00 97.38 181 ARG A N 1
ATOM 1427 C CA . ARG A 1 181 ? -19.151 -4.679 17.981 1.00 97.38 181 ARG A CA 1
ATOM 1428 C C . ARG A 1 181 ? -19.816 -5.519 16.891 1.00 97.38 181 ARG A C 1
ATOM 1430 O O . ARG A 1 181 ? -19.250 -6.527 16.482 1.00 97.38 181 ARG A O 1
ATOM 1437 N N . LYS A 1 182 ? -20.983 -5.105 16.385 1.00 96.50 182 LYS A N 1
ATOM 1438 C CA . LYS A 1 182 ? -21.653 -5.794 15.268 1.00 96.50 182 LYS A CA 1
ATOM 1439 C C . LYS A 1 182 ? -20.844 -5.724 13.974 1.00 96.50 182 LYS A C 1
ATOM 1441 O O . LYS A 1 182 ? -20.823 -6.705 13.238 1.00 96.50 182 LYS A O 1
ATOM 1446 N N . GLN A 1 183 ? -20.190 -4.597 13.688 1.00 96.75 183 GLN A N 1
ATOM 1447 C CA . GLN A 1 183 ? -19.308 -4.491 12.522 1.00 96.75 183 GLN A CA 1
ATOM 1448 C C . GLN A 1 183 ? -18.077 -5.385 12.678 1.00 96.75 183 GLN A C 1
ATOM 1450 O O . GLN A 1 183 ? -17.786 -6.156 11.769 1.00 96.75 183 GLN A O 1
ATOM 1455 N N . ALA A 1 184 ? -17.408 -5.345 13.834 1.00 96.56 184 ALA A N 1
ATOM 1456 C CA . ALA A 1 184 ? -16.269 -6.214 14.127 1.00 96.56 184 ALA A CA 1
ATOM 1457 C C . ALA A 1 184 ? -16.620 -7.697 13.933 1.00 96.56 184 ALA A C 1
ATOM 1459 O O . ALA A 1 184 ? -15.941 -8.405 13.196 1.00 96.56 184 ALA A O 1
ATOM 1460 N N . ASP A 1 185 ? -17.737 -8.146 14.514 1.00 95.25 185 ASP A N 1
ATOM 1461 C CA . ASP A 1 185 ? -18.232 -9.520 14.378 1.00 95.25 185 ASP A CA 1
ATOM 1462 C C . ASP A 1 185 ? -18.572 -9.877 12.921 1.00 95.25 185 ASP A C 1
ATOM 1464 O O . ASP A 1 185 ? -18.224 -10.956 12.444 1.00 95.25 185 ASP A O 1
ATOM 1468 N N . ARG A 1 186 ? -19.190 -8.955 12.171 1.00 94.31 186 ARG A N 1
ATOM 1469 C CA . ARG A 1 186 ? -19.498 -9.155 10.748 1.00 94.31 186 ARG A CA 1
ATOM 1470 C C . ARG A 1 186 ? -18.239 -9.381 9.910 1.00 94.31 186 ARG A C 1
ATOM 1472 O O . ARG A 1 186 ? -18.251 -10.259 9.050 1.00 94.31 186 ARG A O 1
ATOM 1479 N N . TRP A 1 187 ? -17.190 -8.592 10.132 1.00 93.81 187 TRP A N 1
ATOM 1480 C CA . TRP A 1 187 ? -15.923 -8.729 9.410 1.00 93.81 187 TRP A CA 1
ATOM 1481 C C . TRP A 1 187 ? -15.132 -9.959 9.874 1.00 93.81 187 TRP A C 1
ATOM 1483 O O . TRP A 1 187 ? -14.609 -10.689 9.036 1.00 93.81 187 TRP A O 1
ATOM 1493 N N . GLY A 1 188 ? -15.130 -10.252 11.179 1.00 91.31 188 GLY A N 1
ATOM 1494 C CA . GLY A 1 188 ? -14.422 -11.394 11.764 1.00 91.31 188 GLY A CA 1
ATOM 1495 C C . GLY A 1 188 ? -15.013 -12.765 11.417 1.00 91.31 188 GLY A C 1
ATOM 1496 O O . GLY A 1 188 ? -14.288 -13.753 11.381 1.00 91.31 188 GLY A O 1
ATOM 1497 N N . ARG A 1 189 ? -16.312 -12.855 11.097 1.00 88.25 189 ARG A N 1
ATOM 1498 C CA . ARG A 1 189 ? -16.961 -14.114 10.668 1.00 88.25 189 ARG A CA 1
ATOM 1499 C C . ARG A 1 189 ? -16.656 -14.529 9.226 1.00 88.25 189 ARG A C 1
ATOM 1501 O O . ARG A 1 189 ? -17.224 -15.509 8.753 1.00 88.25 189 ARG A O 1
ATOM 1508 N N . GLY A 1 190 ? -15.781 -13.804 8.533 1.00 67.56 190 GLY A N 1
ATOM 1509 C CA . GLY A 1 190 ? -15.392 -14.129 7.170 1.00 67.56 190 GLY A CA 1
ATOM 1510 C C . GLY A 1 190 ? -16.496 -13.793 6.173 1.00 67.56 190 GLY A C 1
ATOM 1511 O O . GLY A 1 190 ? -17.152 -14.670 5.613 1.00 67.56 190 GLY A O 1
ATOM 1512 N N . MET A 1 191 ? -16.644 -12.504 5.857 1.00 60.44 191 MET A N 1
ATOM 1513 C CA . MET A 1 191 ? -16.905 -12.170 4.457 1.00 60.44 191 MET A CA 1
ATOM 1514 C C . MET A 1 191 ? -15.691 -12.683 3.692 1.00 60.44 191 MET A C 1
ATOM 1516 O O . MET A 1 191 ? -14.648 -12.053 3.803 1.00 60.44 191 MET A O 1
ATOM 1520 N N . VAL A 1 192 ? -15.819 -13.861 3.063 1.00 52.31 192 VAL A N 1
ATOM 1521 C CA . VAL A 1 192 ? -14.778 -14.605 2.326 1.00 52.31 192 VAL A CA 1
ATOM 1522 C C . VAL A 1 192 ? -13.587 -13.707 2.013 1.00 52.31 192 VAL A C 1
ATOM 1524 O O . VAL A 1 192 ? -13.698 -12.820 1.165 1.00 52.31 192 VAL A O 1
ATOM 1527 N N . ALA A 1 193 ? -12.492 -13.893 2.755 1.00 48.44 193 ALA A N 1
ATOM 1528 C CA . ALA A 1 193 ? -11.254 -13.182 2.507 1.00 48.44 193 ALA A CA 1
ATOM 1529 C C . ALA A 1 193 ? -10.827 -13.532 1.082 1.00 48.44 193 ALA A C 1
ATOM 1531 O O . ALA A 1 193 ? -10.350 -14.630 0.814 1.00 48.44 193 ALA A O 1
ATOM 1532 N N . VAL A 1 194 ? -11.090 -12.626 0.144 1.00 49.22 194 VAL A N 1
ATOM 1533 C CA . VAL A 1 194 ? -10.431 -12.662 -1.151 1.00 49.22 194 VAL A CA 1
ATOM 1534 C C . VAL A 1 194 ? -9.047 -12.104 -0.855 1.00 49.22 194 VAL A C 1
ATOM 1536 O O . VAL A 1 194 ? -8.969 -10.907 -0.541 1.00 49.22 194 VAL A O 1
ATOM 1539 N N . PRO A 1 195 ? -7.984 -12.933 -0.853 1.00 52.25 195 PRO A N 1
ATOM 1540 C CA . PRO A 1 195 ? -6.639 -12.407 -0.727 1.00 52.25 195 PRO A CA 1
ATOM 1541 C C . PRO A 1 195 ? -6.485 -11.331 -1.793 1.00 52.25 195 PRO A C 1
ATOM 1543 O O . PRO A 1 195 ? -6.859 -11.521 -2.954 1.00 52.25 195 PRO A O 1
ATOM 1546 N N . VAL A 1 196 ? -6.013 -10.160 -1.383 1.00 52.38 196 VAL A N 1
ATOM 1547 C CA . VAL A 1 196 ? -5.621 -9.134 -2.343 1.00 52.38 196 VAL A CA 1
ATOM 1548 C C . VAL A 1 196 ? -4.267 -9.579 -2.866 1.00 52.38 196 VAL A C 1
ATOM 1550 O O . VAL A 1 196 ? -3.236 -9.090 -2.422 1.00 52.38 196 VAL A O 1
ATOM 1553 N N . VAL A 1 197 ? -4.287 -10.572 -3.755 1.00 53.06 197 VAL A N 1
ATOM 1554 C CA . VAL A 1 197 ? -3.129 -10.898 -4.580 1.00 53.06 197 VAL A CA 1
ATOM 1555 C C . VAL A 1 197 ? -2.808 -9.621 -5.347 1.00 53.06 197 VAL A C 1
ATOM 1557 O O . VAL A 1 197 ? -3.722 -8.974 -5.876 1.00 53.06 197 VAL A O 1
ATOM 1560 N N . GLY A 1 198 ? -1.539 -9.205 -5.317 1.00 51.25 198 GLY A N 1
ATOM 1561 C CA . GLY A 1 198 ? -1.073 -8.030 -6.045 1.00 51.25 198 GLY A CA 1
ATOM 1562 C C . GLY A 1 198 ? -1.625 -8.065 -7.467 1.00 51.25 198 GLY A C 1
ATOM 1563 O O . GLY A 1 198 ? -1.586 -9.102 -8.124 1.00 51.25 198 GLY A O 1
ATOM 1564 N N . TYR A 1 199 ? -2.234 -6.964 -7.904 1.00 43.44 199 TYR A N 1
ATOM 1565 C CA . TYR A 1 199 ? -2.845 -6.878 -9.224 1.00 43.44 199 TYR A CA 1
ATOM 1566 C C . TYR A 1 199 ? -1.796 -7.216 -10.295 1.00 43.44 199 TYR A C 1
ATOM 1568 O O . TYR A 1 199 ? -0.896 -6.417 -10.548 1.00 43.44 199 TYR A O 1
ATOM 1576 N N . GLN A 1 200 ? -1.908 -8.403 -10.898 1.00 42.44 200 GLN A N 1
ATOM 1577 C CA . GLN A 1 200 ? -1.237 -8.736 -12.150 1.00 42.44 200 GLN A CA 1
ATOM 1578 C C . GLN A 1 200 ? -1.930 -7.924 -13.249 1.00 42.44 200 GLN A C 1
ATOM 1580 O O . GLN A 1 200 ? -3.156 -7.977 -13.380 1.00 42.44 200 GLN A O 1
ATOM 1585 N N . GLY A 1 201 ? -1.166 -7.111 -13.980 1.00 40.25 201 GLY A N 1
ATOM 1586 C CA . GLY A 1 201 ? -1.685 -6.343 -15.112 1.00 40.25 201 GLY A CA 1
ATOM 1587 C C . GLY A 1 201 ? -2.312 -7.246 -16.189 1.00 40.25 201 GLY A C 1
ATOM 1588 O O . GLY A 1 201 ? -2.103 -8.460 -16.177 1.00 40.25 201 GLY A O 1
ATOM 1589 N N . PRO A 1 202 ? -3.124 -6.687 -17.105 1.00 32.91 202 PRO A N 1
ATOM 1590 C CA . PRO A 1 202 ? -3.755 -7.469 -18.164 1.00 32.91 202 PRO A CA 1
ATOM 1591 C C . PRO A 1 202 ? -2.715 -8.110 -19.099 1.00 32.91 202 PRO A C 1
ATOM 1593 O O . PRO A 1 202 ? -1.755 -7.455 -19.502 1.00 32.91 202 PRO A O 1
ATOM 1596 N N . VAL A 1 203 ? -2.965 -9.386 -19.421 1.00 39.03 203 VAL A N 1
ATOM 1597 C CA . VAL A 1 203 ? -2.256 -10.230 -20.406 1.00 39.03 203 VAL A CA 1
ATOM 1598 C C . VAL A 1 203 ? -2.416 -9.717 -21.833 1.00 39.03 203 VAL A C 1
ATOM 1600 O O . VAL A 1 203 ? -3.533 -9.244 -22.153 1.00 39.03 203 VAL A O 1
#

Solvent-accessible surface area (backbone atoms only — not comparable to full-atom values): 11522 Å² total; per-residue (Å²): 105,38,81,47,78,45,59,56,48,58,65,82,64,29,89,84,74,60,37,56,40,31,42,30,36,30,32,12,75,36,84,88,38,77,73,43,80,45,46,79,44,76,44,79,78,55,45,94,47,21,62,66,44,64,66,42,66,51,72,42,53,62,34,57,78,74,46,42,20,35,30,47,30,40,22,30,91,85,67,54,71,49,69,52,77,67,41,66,36,68,68,54,54,48,51,54,48,40,41,63,72,46,43,26,91,41,90,60,62,56,53,75,64,57,51,54,51,30,53,61,71,15,54,39,56,25,99,88,65,37,43,84,89,43,96,85,39,56,95,32,58,40,64,42,56,25,30,12,51,46,20,43,54,30,21,53,53,41,68,74,56,80,91,70,78,59,92,94,50,76,76,64,49,65,57,53,24,54,48,25,46,52,50,15,51,54,32,62,71,53,66,74,76,70,74,74,66,78,83,70,58,84,130

Sequence (203 aa):
MSLVSFTDYVPSARYDGNPWTLARIEEATSSAGPWTVADTITLDPEDGDPANPRARSFTTDAANDLSTWFRIVWVDAAANGEATDPVARNIDSFRARVMRLTAYDYEPMLTPDDIDDLVTLAQRADENGRDPDEDDWEPTYDLTAAVASGWETKAARASGDFRFEEDNQAFYREHVYQHCRKQADRWGRGMVAVPVVGYQGPV

Foldseek 3Di:
DAKDKDWFDFDAADPPQFFQFKKWKWFALDQVDPIDTQDIGTDPPTDNHSRGTGTDMDMGPSDDPNTQKIWIWGATPVRDTDIDRIDGGPLVVLLVLLCVLLVQVDAVHPDPVLSVVLFVVFFDADPVRDGPPDPPGDGWGQSLSSNLVSLVVRLVVLVVDDFDDDDNDTDPSVVSNVVSNVSSVVSVVDPPRPTPDPDDDDD

Secondary structure (DSSP, 8-state):
-EEEEEEEE-PPP-SSSPPEEEEEEEEESSTT---EEEEEEE-SSPPS-TTSPPPEEEEEEEE-TT--EEEEEEEETT--EEEPPPEE-HHHHHHHHHHHHTTTTSSSPPPHHHHHHHHHHTB---TT---TTSTT----B-HHHHHHHHHHHHHHHHHSS----BTTB---HHHHHHHHHHHHHHHHTTS--------PPP-

Mean predicted aligned error: 9.46 Å

Radius of gyration: 22.51 Å; Cα contacts (8 Å, |Δi|>4): 334; chains: 1; bounding box: 52×38×68 Å

Nearest PDB structures (foldseek):
  3hbg-assembly1_A-2  TM=3.914E-01  e=1.390E-01  Gallus gallus
  3hbq-assembly1_A-2  TM=3.950E-01  e=2.090E-01  Gallus gallus
  8qzs-assembly1_B  TM=4.487E-01  e=8.453E-01  Homo sapiens
  6kxu-assembly8_H  TM=5.186E-01  e=3.226E+00  Arabidopsis thaliana
  6kxu-assembly1_A  TM=4.957E-01  e=4.575E+00  Arabidopsis thaliana